Protein AF-A0A8C9H6W7-F1 (afdb_monomer)

Organism: NCBI:txid591936

Mean predicted aligned error: 14.17 Å

Foldseek 3Di:
DVVVVVVVVVVPPPPPPCWDWDDQDQKTKTDNNQLLWIWIAGDDPVCPVVVVVSVVVVVVVPPDDDDQDQPPPRDRDDPDPPPDDPVPPDPDDPQQLCNVVVPPDPLDQQPQEAEAEDPACVPVSQVVQVVSVHGHFDKDWDADPVGDIDIDGPDQQAQGAYEYEFACPPVNVSSLVRLLVVLLVSVVSHHPAYEYEHQHQPLLVLCDDPDPPDDSVLLVSLVSSVVSPHQEYEYENRLDPCSQVSHDPRYGYHYHYCVSVVVSVVVPDPGDPMQMDNSHPSSVVSSVVD

Radius of gyration: 22.29 Å; Cα contacts (8 Å, |Δi|>4): 410; chains: 1; bounding box: 51×35×63 Å

Solvent-accessible surface area (backbone atoms only — not comparable to full-atom values): 17226 Å² total; per-residue (Å²): 114,69,72,75,49,47,76,64,44,78,83,34,83,86,48,105,52,71,53,51,78,47,76,58,87,83,30,44,34,40,35,42,77,80,69,53,30,31,37,44,39,53,87,56,82,85,47,65,83,46,44,71,61,50,51,55,55,54,52,71,74,52,78,80,86,72,84,74,74,56,47,102,82,75,46,71,80,72,88,58,87,87,75,66,82,73,80,84,83,59,99,60,79,84,67,58,88,54,47,78,77,67,52,83,64,81,74,72,75,64,88,56,52,48,38,36,55,44,87,68,48,49,68,61,38,48,54,52,23,56,75,66,77,46,71,69,52,55,63,52,78,48,64,47,99,89,64,50,84,42,75,44,73,73,54,91,46,60,70,21,40,37,34,40,38,41,32,20,46,88,65,40,65,62,34,41,52,48,49,39,50,53,40,33,52,40,49,75,51,44,34,64,39,38,34,42,35,23,62,38,67,49,55,39,88,30,68,56,71,89,57,86,96,57,69,41,48,29,40,53,50,35,48,52,45,49,72,32,54,47,48,29,38,38,34,36,54,58,83,46,81,67,58,52,71,44,38,58,97,78,34,54,57,49,73,40,71,62,57,53,63,49,47,56,57,56,69,75,42,100,65,74,79,70,41,72,36,46,72,42,86,86,25,39,66,50,28,72,71,99

Nearest PDB structures (foldseek):
  1dku-assembly1_A  TM=9.624E-01  e=2.788E-20  Bacillus subtilis
  7yk1-assembly1_D  TM=9.905E-01  e=4.849E-19  Homo sapiens
  8dbe-assembly1_A  TM=9.304E-01  e=2.982E-19  Homo sapiens
  8dbo-assembly1_A  TM=9.304E-01  e=3.578E-19  Homo sapiens
  7pn0-assembly1_A  TM=9.704E-01  e=1.737E-18  Thermus thermophilus

InterPro domains:
  IPR005946 Ribose-phosphate pyrophosphokinase [PTHR10210] (110-290)
  IPR005946 Ribose-phosphate pyrophosphokinase [TIGR01251] (115-290)
  IPR029057 Phosphoribosyltransferase-like [G3DSA:3.40.50.2020] (116-257)
  IPR029057 Phosphoribosyltransferase-like [G3DSA:3.40.50.2020] (258-290)
  IPR029057 Phosphoribosyltransferase-like [SSF53271] (112-261)
  IPR029099 Ribose-phosphate pyrophosphokinase, N-terminal domain [PF13793] (114-229)

Sequence (290 aa):
MSYMLWKKCQSNWLKKTTCFEKRYGKAKLLLLLSTGASICWIRDEDNRKNLRINCSKVKKYINNFLVLFINSNNNVTFYDHNSVYCDDNSKNKFRHPLWRSEEKRPIEKMENAILFSGSSNELLSKNIADHLGTNLGRVNLKRFADGEVSMQFIDSIRGKDVYIIQPTCPPVNENLIELLLMISTCRRSSAKKITAVIPYYGYARQDRKLSSRVPISAADVARMIEAMGVDRVVAIDLHSGQIQGFFGPRVPVDNLEAQLIGLDYFTNKDLYKPVIVSPDAGGVYRARKF

Structure (mmCIF, N/CA/C/O backbone):
data_AF-A0A8C9H6W7-F1
#
_entry.id   AF-A0A8C9H6W7-F1
#
loop_
_atom_site.group_PDB
_atom_site.id
_atom_site.type_symbol
_atom_site.label_atom_id
_atom_site.label_alt_id
_atom_site.label_comp_id
_atom_site.label_asym_id
_atom_site.label_entity_id
_atom_site.label_seq_id
_atom_site.pdbx_PDB_ins_code
_atom_site.Cartn_x
_atom_site.Cartn_y
_atom_site.Cartn_z
_atom_site.occupancy
_atom_site.B_iso_or_equiv
_atom_site.auth_seq_id
_atom_site.auth_comp_id
_atom_site.auth_asym_id
_atom_site.auth_atom_id
_atom_site.pdbx_PDB_model_num
ATOM 1 N N . MET A 1 1 ? 17.950 2.942 -10.880 1.00 27.81 1 MET A N 1
ATOM 2 C CA . MET A 1 1 ? 17.018 3.751 -11.701 1.00 27.81 1 MET A CA 1
ATOM 3 C C . MET A 1 1 ? 15.851 4.349 -10.896 1.00 27.81 1 MET A C 1
ATOM 5 O O . MET A 1 1 ? 15.754 5.565 -10.869 1.00 27.81 1 MET A O 1
ATOM 9 N N . SER A 1 2 ? 15.024 3.583 -10.166 1.00 28.52 2 SER A N 1
ATOM 10 C CA . SER A 1 2 ? 13.822 4.162 -9.505 1.00 28.52 2 SER A CA 1
ATOM 11 C C . SER A 1 2 ? 14.047 5.178 -8.378 1.00 28.52 2 SER A C 1
ATOM 13 O O . SER A 1 2 ? 13.209 6.052 -8.225 1.00 28.52 2 SER A O 1
ATOM 15 N N . TYR A 1 3 ? 15.162 5.149 -7.638 1.00 28.64 3 TYR A N 1
ATOM 16 C CA . TYR A 1 3 ? 15.405 6.130 -6.564 1.00 28.64 3 TYR A CA 1
ATOM 17 C C . TYR A 1 3 ? 15.743 7.541 -7.094 1.00 28.64 3 TYR A C 1
ATOM 19 O O . TYR A 1 3 ? 15.209 8.534 -6.609 1.00 28.64 3 TYR A O 1
ATOM 27 N N . MET A 1 4 ? 16.563 7.642 -8.152 1.00 24.84 4 MET A N 1
ATOM 28 C CA . MET A 1 4 ? 16.873 8.929 -8.808 1.00 24.84 4 MET A CA 1
ATOM 29 C C . MET A 1 4 ? 15.673 9.523 -9.558 1.00 24.84 4 MET A C 1
ATOM 31 O O . MET A 1 4 ? 15.556 10.741 -9.662 1.00 24.84 4 MET A O 1
ATOM 35 N N . LEU A 1 5 ? 14.778 8.679 -10.079 1.00 30.19 5 LEU A N 1
ATOM 36 C CA . LEU A 1 5 ? 13.568 9.118 -10.783 1.00 30.19 5 LEU A CA 1
ATOM 37 C C . LEU A 1 5 ? 12.450 9.530 -9.814 1.00 30.19 5 LEU A C 1
ATOM 39 O O . LEU A 1 5 ? 11.694 10.449 -10.113 1.00 30.19 5 LEU A O 1
ATOM 43 N N . TRP A 1 6 ? 12.407 8.933 -8.621 1.00 30.47 6 TRP A N 1
ATOM 44 C CA . TRP A 1 6 ? 11.435 9.262 -7.581 1.00 30.47 6 TRP A CA 1
ATOM 45 C C . TRP A 1 6 ? 11.578 10.706 -7.056 1.00 30.47 6 TRP A C 1
ATOM 47 O O . TRP A 1 6 ? 10.582 11.428 -7.021 1.00 30.47 6 TRP A O 1
ATOM 57 N N . LYS A 1 7 ? 12.806 11.199 -6.806 1.00 24.70 7 LYS A N 1
ATOM 58 C CA . LYS A 1 7 ? 13.043 12.613 -6.419 1.00 24.70 7 LYS A CA 1
ATOM 59 C C . LYS A 1 7 ? 12.595 13.638 -7.477 1.00 24.70 7 LYS A C 1
ATOM 61 O O . LYS A 1 7 ? 12.318 14.779 -7.131 1.00 24.70 7 LYS A O 1
ATOM 66 N N . LYS A 1 8 ? 12.513 13.255 -8.759 1.00 26.62 8 LYS A N 1
ATOM 67 C CA . LYS A 1 8 ? 12.009 14.118 -9.850 1.00 26.62 8 LYS A CA 1
ATOM 68 C C . LYS A 1 8 ? 10.497 13.991 -10.087 1.00 26.62 8 LYS A C 1
ATOM 70 O O . LYS A 1 8 ? 9.913 14.893 -10.679 1.00 26.62 8 LYS A O 1
ATOM 75 N N . CYS A 1 9 ? 9.870 12.900 -9.643 1.00 30.44 9 CYS A N 1
ATOM 76 C CA . CYS A 1 9 ? 8.430 12.656 -9.792 1.00 30.44 9 CYS A CA 1
ATOM 77 C C . CYS A 1 9 ? 7.576 13.311 -8.697 1.00 30.44 9 CYS A C 1
ATOM 79 O O . CYS A 1 9 ? 6.401 13.571 -8.949 1.00 30.44 9 CYS A O 1
ATOM 81 N N . GLN A 1 10 ? 8.146 13.616 -7.524 1.00 27.77 10 GLN A N 1
ATOM 82 C CA . GLN A 1 10 ? 7.424 14.277 -6.426 1.00 27.77 10 GLN A CA 1
ATOM 83 C C . GLN A 1 10 ? 6.843 15.650 -6.820 1.00 27.77 10 GLN A C 1
ATOM 85 O O . GLN A 1 10 ? 5.809 16.042 -6.296 1.00 27.77 10 GLN A O 1
ATOM 90 N N . SER A 1 11 ? 7.448 16.358 -7.781 1.00 26.34 11 SER A N 1
ATOM 91 C CA . SER A 1 11 ? 7.004 17.695 -8.205 1.00 26.34 11 SER A CA 1
ATOM 92 C C . SER A 1 11 ? 6.019 17.721 -9.382 1.00 26.34 11 SER A C 1
ATOM 94 O O . SER A 1 11 ? 5.523 18.791 -9.720 1.00 26.34 11 SER A O 1
ATOM 96 N N . ASN A 1 12 ? 5.733 16.584 -10.032 1.00 28.00 12 ASN A N 1
ATOM 97 C CA . ASN A 1 12 ? 5.084 16.574 -11.354 1.00 28.00 12 ASN A CA 1
ATOM 98 C C . ASN A 1 12 ? 3.922 15.585 -11.519 1.00 28.00 12 ASN A C 1
ATOM 100 O O . ASN A 1 12 ? 3.440 15.423 -12.637 1.00 28.00 12 ASN A O 1
ATOM 104 N N . TRP A 1 13 ? 3.419 14.971 -10.443 1.00 29.42 13 TRP A N 1
ATOM 105 C CA . TRP A 1 13 ? 2.250 14.074 -10.520 1.00 29.42 13 TRP A CA 1
ATOM 106 C C . TRP A 1 13 ? 1.007 14.735 -11.162 1.00 29.42 13 TRP A C 1
ATOM 108 O O . TRP A 1 13 ? 0.162 14.042 -11.714 1.00 29.42 13 TRP A O 1
ATOM 118 N N . LEU A 1 14 ? 0.928 16.073 -11.140 1.00 30.22 14 LEU A N 1
ATOM 119 C CA . LEU A 1 14 ? -0.191 16.882 -11.645 1.00 30.22 14 LEU A CA 1
ATOM 120 C C . LEU A 1 14 ? 0.017 17.530 -13.024 1.00 30.22 14 LEU A C 1
ATOM 122 O O . LEU A 1 14 ? -0.913 18.137 -13.553 1.00 30.22 14 LEU A O 1
ATOM 126 N N . LYS A 1 15 ? 1.197 17.428 -13.645 1.00 24.92 15 LYS A N 1
ATOM 127 C CA . LYS A 1 15 ? 1.356 17.846 -15.050 1.00 24.92 15 LYS A CA 1
ATOM 128 C C . LYS A 1 15 ? 1.225 16.605 -15.924 1.00 24.92 15 LYS A C 1
ATOM 130 O O . LYS A 1 15 ? 1.704 15.548 -15.540 1.00 24.92 15 LYS A O 1
ATOM 135 N N . LYS A 1 16 ? 0.588 16.738 -17.096 1.00 28.88 16 LYS A N 1
ATOM 136 C CA . LYS A 1 16 ? 0.329 15.729 -18.160 1.00 28.88 16 LYS A CA 1
ATOM 137 C C . LYS A 1 16 ? 1.573 14.967 -18.701 1.00 28.88 16 LYS A C 1
ATOM 139 O O . LYS A 1 16 ? 1.608 14.546 -19.856 1.00 28.88 16 LYS A O 1
ATOM 144 N N . THR A 1 17 ? 2.625 14.807 -17.907 1.00 31.16 17 THR A N 1
ATOM 145 C CA . THR A 1 17 ? 3.957 14.340 -18.275 1.00 31.16 17 THR A CA 1
ATOM 146 C C . THR A 1 17 ? 4.524 13.425 -17.182 1.00 31.16 17 THR A C 1
ATOM 148 O O . THR A 1 17 ? 5.529 13.738 -16.550 1.00 31.16 17 THR A O 1
ATOM 151 N N . THR A 1 18 ? 3.912 12.256 -16.977 1.00 33.25 18 THR A N 1
ATOM 152 C CA . THR A 1 18 ? 4.636 11.063 -16.484 1.00 33.25 18 THR A CA 1
ATOM 153 C C . THR A 1 18 ? 5.452 10.395 -17.599 1.00 33.25 18 THR A C 1
ATOM 155 O O . THR A 1 18 ? 6.162 9.422 -17.355 1.00 33.25 18 THR A O 1
ATOM 158 N N . CYS A 1 19 ? 5.399 10.954 -18.813 1.00 34.62 19 CYS A N 1
ATOM 159 C CA . CYS A 1 19 ? 6.284 10.641 -19.920 1.00 34.62 19 CYS A CA 1
ATOM 160 C C . CYS A 1 19 ? 7.527 11.518 -19.912 1.00 34.62 19 CYS A C 1
ATOM 162 O O . CYS A 1 19 ? 7.450 12.739 -20.060 1.00 34.62 19 CYS A O 1
ATOM 164 N N . PHE A 1 20 ? 8.684 10.873 -19.821 1.00 36.62 20 PHE A N 1
ATOM 165 C CA . PHE A 1 20 ? 9.947 11.526 -20.128 1.00 36.62 20 PHE A CA 1
ATOM 166 C C . PHE A 1 20 ? 10.162 11.458 -21.643 1.00 36.62 20 PHE A C 1
ATOM 168 O O . PHE A 1 20 ? 10.465 10.385 -22.159 1.00 36.62 20 PHE A O 1
ATOM 175 N N . GLU A 1 21 ? 9.974 12.574 -22.353 1.00 38.28 21 GLU A N 1
ATOM 176 C CA . GLU A 1 21 ? 10.352 12.694 -23.766 1.00 38.28 21 GLU A CA 1
ATOM 177 C C . GLU A 1 21 ? 11.834 13.069 -23.841 1.00 38.28 21 GLU A C 1
ATOM 179 O O . GLU A 1 21 ? 12.239 14.150 -23.408 1.00 38.28 21 GLU A O 1
ATOM 184 N N . LYS A 1 22 ? 12.662 12.183 -24.396 1.00 36.03 22 LYS A N 1
ATOM 185 C CA . LYS A 1 22 ? 14.063 12.494 -24.687 1.00 36.03 22 LYS A CA 1
ATOM 186 C C . LYS A 1 22 ? 14.323 12.326 -26.177 1.00 36.03 22 LYS A C 1
ATOM 188 O O . LYS A 1 22 ? 14.083 11.262 -26.748 1.00 36.03 22 LYS A O 1
ATOM 193 N N . ARG A 1 23 ? 14.784 13.406 -26.813 1.00 34.25 23 ARG A N 1
ATOM 194 C CA . ARG A 1 23 ? 15.155 13.419 -28.231 1.00 34.25 23 ARG A CA 1
ATOM 195 C C . ARG A 1 23 ? 16.579 12.906 -28.390 1.00 34.25 23 ARG A C 1
ATOM 197 O O . ARG A 1 23 ? 17.499 13.421 -27.760 1.00 34.25 23 ARG A O 1
ATOM 204 N N . TYR A 1 24 ? 16.748 11.916 -29.253 1.00 39.88 24 TYR A N 1
ATOM 205 C CA . TYR A 1 24 ? 18.041 11.372 -29.649 1.00 39.88 24 TYR A CA 1
ATOM 206 C C . TYR A 1 24 ? 18.153 11.487 -31.171 1.00 39.88 24 TYR A C 1
ATOM 208 O O . TYR A 1 24 ? 17.680 10.628 -31.916 1.00 39.88 24 TYR A O 1
ATOM 216 N N . GLY A 1 25 ? 18.723 12.596 -31.653 1.00 48.72 25 GLY A N 1
ATOM 217 C CA . GLY A 1 25 ? 18.704 12.926 -33.081 1.00 48.72 25 GLY A CA 1
ATOM 218 C C . GLY A 1 25 ? 17.266 13.080 -33.596 1.00 48.72 25 GLY A C 1
ATOM 219 O O . GLY A 1 25 ? 16.513 13.898 -33.074 1.00 48.72 25 GLY A O 1
ATOM 220 N N . LYS A 1 26 ? 16.877 12.272 -34.594 1.00 36.75 26 LYS A N 1
ATOM 221 C CA . LYS A 1 26 ? 15.508 12.226 -35.154 1.00 36.75 26 LYS A CA 1
ATOM 222 C C . LYS A 1 26 ? 14.555 11.263 -34.413 1.00 36.75 26 LYS A C 1
ATOM 224 O O . LYS A 1 26 ? 13.386 11.179 -34.776 1.00 36.75 26 LYS A O 1
ATOM 229 N N . ALA A 1 27 ? 15.029 10.537 -33.395 1.00 33.19 27 ALA A N 1
ATOM 230 C CA . ALA A 1 27 ? 14.223 9.608 -32.599 1.00 33.19 27 ALA A CA 1
ATOM 231 C C . ALA A 1 27 ? 13.692 10.273 -31.320 1.00 33.19 27 ALA A C 1
ATOM 233 O O . ALA A 1 27 ? 14.393 11.071 -30.686 1.00 33.19 27 ALA A O 1
ATOM 234 N N . LYS A 1 28 ? 12.472 9.913 -30.912 1.00 38.66 28 LYS A N 1
ATOM 235 C CA . LYS A 1 28 ? 11.879 10.319 -29.633 1.00 38.66 28 LYS A CA 1
ATOM 236 C C . LYS A 1 28 ? 11.649 9.080 -28.772 1.00 38.66 28 LYS A C 1
ATOM 238 O O . LYS A 1 28 ? 10.980 8.140 -29.190 1.00 38.66 28 LYS A O 1
ATOM 243 N N . LEU A 1 29 ? 12.209 9.088 -27.567 1.00 40.28 29 LEU A N 1
ATOM 244 C CA . LEU A 1 29 ? 11.965 8.068 -26.551 1.00 40.28 29 LEU A CA 1
ATOM 245 C C . LEU A 1 29 ? 10.960 8.627 -25.544 1.00 40.28 29 LEU A C 1
ATOM 247 O O . LEU A 1 29 ? 11.232 9.679 -24.964 1.00 40.28 29 LEU A O 1
ATOM 251 N N . LEU A 1 30 ? 9.836 7.935 -25.342 1.00 40.88 30 LEU A N 1
ATOM 252 C CA . LEU A 1 30 ? 8.886 8.201 -24.264 1.00 40.88 30 LEU A CA 1
ATOM 253 C C . LEU A 1 30 ? 8.982 7.076 -23.225 1.00 40.88 30 LEU A C 1
ATOM 255 O O . LEU A 1 30 ? 8.705 5.913 -23.508 1.00 40.88 30 LEU A O 1
ATOM 259 N N . LEU A 1 31 ? 9.382 7.421 -22.003 1.00 40.78 31 LEU A N 1
ATOM 260 C CA . LEU A 1 31 ? 9.480 6.468 -20.893 1.00 40.78 31 LEU A CA 1
ATOM 261 C C . LEU A 1 31 ? 8.239 6.548 -20.000 1.00 40.78 31 LEU A C 1
ATOM 263 O O . LEU A 1 31 ? 7.947 7.631 -19.491 1.00 40.78 31 LEU A O 1
ATOM 267 N N . LEU A 1 32 ? 7.563 5.414 -19.768 1.00 42.03 32 LEU A N 1
ATOM 268 C CA . LEU A 1 32 ? 6.573 5.251 -18.699 1.00 42.03 32 LEU A CA 1
ATOM 269 C C . LEU A 1 32 ? 7.259 4.650 -17.473 1.00 42.03 32 LEU A C 1
ATOM 271 O O . LEU A 1 32 ? 7.646 3.484 -17.435 1.00 42.03 32 LEU A O 1
ATOM 275 N N . LEU A 1 33 ? 7.443 5.479 -16.452 1.00 39.31 33 LEU A N 1
ATOM 276 C CA . LEU A 1 33 ? 8.295 5.140 -15.314 1.00 39.31 33 LEU A CA 1
ATOM 277 C C . LEU A 1 33 ? 7.644 4.171 -14.312 1.00 39.31 33 LEU A C 1
ATOM 279 O O . LEU A 1 33 ? 8.372 3.528 -13.556 1.00 39.31 33 LEU A O 1
ATOM 283 N N . SER A 1 34 ? 6.311 4.050 -14.301 1.00 37.09 34 SER A N 1
ATOM 284 C CA . SER A 1 34 ? 5.580 3.174 -13.372 1.00 37.09 34 SER A CA 1
ATOM 285 C C . SER A 1 34 ? 5.576 1.706 -13.804 1.00 37.09 34 SER A C 1
ATOM 287 O O . SER A 1 34 ? 5.731 0.825 -12.966 1.00 37.09 34 SER A O 1
ATOM 289 N N . THR A 1 35 ? 5.492 1.427 -15.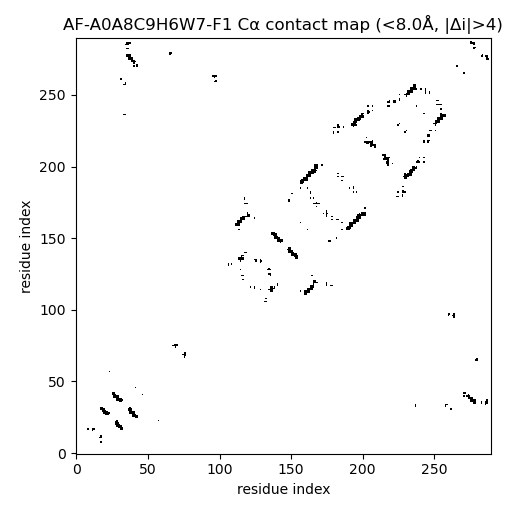105 1.00 35.41 35 THR A N 1
ATOM 290 C CA . THR A 1 35 ? 5.306 0.063 -15.630 1.00 35.41 35 THR A CA 1
ATOM 291 C C . THR A 1 35 ? 6.614 -0.660 -15.941 1.00 35.41 35 THR A C 1
ATOM 293 O O . THR A 1 35 ? 6.601 -1.842 -16.275 1.00 35.41 35 THR A O 1
ATOM 296 N N . GLY A 1 36 ? 7.767 0.016 -15.860 1.00 29.34 36 GLY A N 1
ATOM 297 C CA . GLY A 1 36 ? 9.030 -0.546 -16.350 1.00 29.34 36 GLY A CA 1
ATOM 298 C C . GLY A 1 36 ? 9.023 -0.826 -17.860 1.00 29.34 36 GLY A C 1
ATOM 299 O O . GLY A 1 36 ? 9.880 -1.569 -18.326 1.00 29.34 36 GLY A O 1
ATOM 300 N N . ALA A 1 37 ? 8.081 -0.250 -18.615 1.00 30.83 37 ALA A N 1
ATOM 301 C CA . ALA A 1 37 ? 8.022 -0.311 -20.071 1.00 30.83 37 ALA A CA 1
ATOM 302 C C . ALA A 1 37 ? 8.538 1.008 -20.671 1.00 30.83 37 ALA A C 1
ATOM 304 O O . ALA A 1 37 ? 8.236 2.103 -20.192 1.00 30.83 37 ALA A O 1
ATOM 305 N N . SER A 1 38 ? 9.351 0.908 -21.720 1.00 34.31 38 SER A N 1
ATOM 306 C CA . SER A 1 38 ? 9.886 2.054 -22.460 1.00 34.31 38 SER A CA 1
ATOM 307 C C . SER A 1 38 ? 9.299 2.031 -23.867 1.00 34.31 38 SER A C 1
ATOM 309 O O . SER A 1 38 ? 9.288 0.980 -24.490 1.00 34.31 38 SER A O 1
ATOM 311 N N . ILE A 1 39 ? 8.822 3.148 -24.410 1.00 38.28 39 ILE A N 1
ATOM 312 C CA . ILE A 1 39 ? 8.321 3.196 -25.792 1.00 38.28 39 ILE A CA 1
ATOM 313 C C . ILE A 1 39 ? 9.290 4.044 -26.604 1.00 38.28 39 ILE A C 1
ATOM 315 O O . ILE A 1 39 ? 9.519 5.218 -26.305 1.00 38.28 39 ILE A O 1
ATOM 319 N N . CYS A 1 40 ? 9.905 3.441 -27.620 1.00 38.38 40 CYS A N 1
ATOM 320 C CA . CYS A 1 40 ? 10.825 4.129 -28.518 1.00 38.38 40 CYS A CA 1
ATOM 321 C C . CYS A 1 40 ? 10.175 4.261 -29.889 1.00 38.38 40 CYS A C 1
ATOM 323 O O . CYS A 1 40 ? 9.653 3.284 -30.426 1.00 38.38 40 CYS A O 1
ATOM 325 N N . TRP A 1 41 ? 10.215 5.457 -30.475 1.00 38.88 41 TRP A N 1
ATOM 326 C CA . TRP A 1 41 ? 9.610 5.666 -31.778 1.00 38.88 41 TRP A CA 1
ATOM 327 C C . TRP A 1 41 ? 10.406 6.607 -32.699 1.00 38.88 41 TRP A C 1
ATOM 329 O O . TRP A 1 41 ? 11.074 7.548 -32.256 1.00 38.88 41 TRP A O 1
ATOM 339 N N . ILE A 1 42 ? 10.354 6.320 -34.006 1.00 34.03 42 ILE A N 1
ATOM 340 C CA . ILE A 1 42 ? 11.059 7.026 -35.083 1.00 34.03 42 ILE A CA 1
ATOM 341 C C . ILE A 1 42 ? 10.042 7.407 -36.163 1.00 34.03 42 ILE A C 1
ATOM 343 O O . ILE A 1 42 ? 9.313 6.552 -36.650 1.00 34.03 42 ILE A O 1
ATOM 347 N N . ARG A 1 43 ? 10.029 8.693 -36.536 1.00 32.75 43 ARG A N 1
ATOM 348 C CA . ARG A 1 43 ? 8.985 9.322 -37.362 1.00 32.75 43 ARG A CA 1
ATOM 349 C C . ARG A 1 43 ? 9.056 9.048 -38.870 1.00 32.75 43 ARG A C 1
ATOM 351 O O . ARG A 1 43 ? 8.038 9.212 -39.521 1.00 32.75 43 ARG A O 1
ATOM 358 N N . ASP A 1 44 ? 10.195 8.593 -39.398 1.00 32.56 44 ASP A N 1
ATOM 359 C CA . ASP A 1 44 ? 10.405 8.399 -40.846 1.00 32.56 44 ASP A CA 1
ATOM 360 C C . ASP A 1 44 ? 10.756 6.950 -41.221 1.00 32.56 44 ASP A C 1
ATOM 362 O O . ASP A 1 44 ? 11.668 6.352 -40.634 1.00 32.56 44 ASP A O 1
ATOM 366 N N . GLU A 1 45 ? 10.086 6.427 -42.258 1.00 36.34 45 GLU A N 1
ATOM 367 C CA . GLU A 1 45 ? 10.294 5.090 -42.845 1.00 36.34 45 GLU A CA 1
ATOM 368 C C . GLU A 1 45 ? 11.727 4.856 -43.352 1.00 36.34 45 GLU A C 1
ATOM 370 O O . GLU A 1 45 ? 12.280 3.769 -43.150 1.00 36.34 45 GLU A O 1
ATOM 375 N N . ASP A 1 46 ? 12.381 5.883 -43.901 1.00 34.97 46 ASP A N 1
ATOM 376 C CA . ASP A 1 46 ? 13.713 5.773 -44.518 1.00 34.97 46 ASP A CA 1
ATOM 377 C C . ASP A 1 46 ? 14.849 5.457 -43.529 1.00 34.97 46 ASP A C 1
ATOM 379 O O . ASP A 1 46 ? 15.950 5.061 -43.918 1.00 34.97 46 ASP A O 1
ATOM 383 N N . ASN A 1 47 ? 14.605 5.574 -42.219 1.00 39.53 47 ASN A N 1
ATOM 384 C CA . ASN A 1 47 ? 15.635 5.381 -41.196 1.00 39.53 47 ASN A CA 1
ATOM 385 C C . ASN A 1 47 ? 15.630 4.003 -40.519 1.00 39.53 47 ASN A C 1
ATOM 387 O O . ASN A 1 47 ? 16.496 3.749 -39.674 1.00 39.53 47 ASN A O 1
ATOM 391 N N . ARG A 1 48 ? 14.747 3.072 -40.919 1.00 37.62 48 ARG A N 1
ATOM 392 C CA . ARG A 1 48 ? 14.767 1.679 -40.419 1.00 37.62 48 ARG A CA 1
ATOM 393 C C . ARG A 1 48 ? 16.090 0.961 -40.709 1.00 37.62 48 ARG A C 1
ATOM 395 O O . ARG A 1 48 ? 16.594 0.256 -39.839 1.00 37.62 48 ARG A O 1
ATOM 402 N N . LYS A 1 49 ? 16.715 1.197 -41.869 1.00 38.75 49 LYS A N 1
ATOM 403 C CA . LYS A 1 49 ? 18.035 0.617 -42.207 1.00 38.75 49 LYS A CA 1
ATOM 404 C C . LYS A 1 49 ? 19.177 1.187 -41.343 1.00 38.75 49 LYS A C 1
ATOM 406 O O . LYS A 1 49 ? 20.141 0.483 -41.057 1.00 38.75 49 LYS A O 1
ATOM 411 N N . ASN A 1 50 ? 19.025 2.413 -40.834 1.00 36.78 50 ASN A N 1
ATOM 412 C CA . ASN A 1 50 ? 20.005 3.100 -39.983 1.00 36.78 50 ASN A CA 1
ATOM 413 C C . ASN A 1 50 ? 19.802 2.879 -38.472 1.00 36.78 50 ASN A C 1
ATOM 415 O O . ASN A 1 50 ? 20.614 3.357 -37.675 1.00 36.78 50 ASN A O 1
ATOM 419 N N . LEU A 1 51 ? 18.772 2.138 -38.040 1.00 39.38 51 LEU A N 1
ATOM 420 C CA . LEU A 1 51 ? 18.538 1.835 -36.618 1.00 39.38 51 LEU A CA 1
ATOM 421 C C . LEU A 1 51 ? 19.726 1.102 -35.976 1.00 39.38 51 LEU A C 1
ATOM 423 O O . LEU A 1 51 ? 20.074 1.414 -34.843 1.00 39.38 51 LEU A O 1
ATOM 427 N N . ARG A 1 52 ? 20.425 0.220 -36.711 1.00 38.91 52 ARG A N 1
ATOM 428 C CA . ARG A 1 52 ? 21.676 -0.421 -36.244 1.00 38.91 52 ARG A CA 1
ATOM 429 C C . ARG A 1 52 ? 22.768 0.605 -35.895 1.00 38.91 52 ARG A C 1
ATOM 431 O O . ARG A 1 52 ? 23.452 0.453 -34.885 1.00 38.91 52 ARG A O 1
ATOM 438 N N . ILE A 1 53 ? 22.898 1.665 -36.697 1.00 37.16 53 ILE A N 1
ATOM 439 C CA . ILE A 1 53 ? 23.914 2.726 -36.554 1.00 37.16 53 ILE A CA 1
ATOM 440 C C . ILE A 1 53 ? 23.499 3.760 -35.492 1.00 37.16 53 ILE A C 1
ATOM 442 O O . ILE A 1 53 ? 24.335 4.309 -34.777 1.00 37.16 53 ILE A O 1
ATOM 446 N N . ASN A 1 54 ? 22.200 4.018 -35.328 1.00 35.91 54 ASN A N 1
ATOM 447 C CA . ASN A 1 54 ? 21.709 4.900 -34.268 1.00 35.91 54 ASN A CA 1
ATOM 448 C C . ASN A 1 54 ? 21.672 4.203 -32.901 1.00 35.91 54 ASN A C 1
ATOM 450 O O . ASN A 1 54 ? 22.006 4.837 -31.903 1.00 35.91 54 ASN A O 1
ATOM 454 N N . CYS A 1 55 ? 21.389 2.898 -32.838 1.00 37.50 55 CYS A N 1
ATOM 455 C CA . CYS A 1 55 ? 21.542 2.105 -31.618 1.00 37.50 55 CYS A CA 1
ATOM 456 C C . CYS A 1 55 ? 22.989 2.119 -31.111 1.00 37.50 55 CYS A C 1
ATOM 458 O O . CYS A 1 55 ? 23.183 2.245 -29.907 1.00 37.50 55 CYS A O 1
ATOM 460 N N . SER A 1 56 ? 24.005 2.069 -31.986 1.00 36.03 56 SER A N 1
ATOM 461 C CA . SER A 1 56 ? 25.417 2.172 -31.573 1.00 36.03 56 SER A CA 1
ATOM 462 C C . SER A 1 56 ? 25.815 3.580 -31.106 1.00 36.03 56 SER A C 1
ATOM 464 O O . SER A 1 56 ? 26.628 3.710 -30.192 1.00 36.03 56 SER A O 1
ATOM 466 N N . LYS A 1 57 ? 25.195 4.642 -31.639 1.00 35.22 57 LYS A N 1
ATOM 467 C CA . LYS A 1 57 ? 25.341 6.006 -31.098 1.00 35.22 57 LYS A CA 1
ATOM 468 C C . LYS A 1 57 ? 24.661 6.160 -29.736 1.00 35.22 57 LYS A C 1
ATOM 470 O O . LYS A 1 57 ? 25.273 6.712 -28.829 1.00 35.22 57 LYS A O 1
ATOM 475 N N . VAL A 1 58 ? 23.457 5.612 -29.546 1.00 35.47 58 VAL A N 1
ATOM 476 C CA . VAL A 1 58 ? 22.764 5.566 -28.240 1.00 35.47 58 VAL A CA 1
ATOM 477 C C . VAL A 1 58 ? 23.567 4.741 -27.216 1.00 35.47 58 VAL A C 1
ATOM 479 O O . VAL A 1 58 ? 23.686 5.153 -26.064 1.00 35.47 58 VAL A O 1
ATOM 482 N N . LYS A 1 59 ? 24.229 3.659 -27.658 1.00 33.03 59 LYS A N 1
ATOM 483 C CA . LYS A 1 59 ? 25.160 2.815 -26.879 1.00 33.03 59 LYS A CA 1
ATOM 484 C C . LYS A 1 59 ? 26.338 3.595 -26.279 1.00 33.03 59 LYS A C 1
ATOM 486 O O . LYS A 1 59 ? 26.815 3.232 -25.215 1.00 33.03 59 LYS A O 1
ATOM 491 N N . LYS A 1 60 ? 26.791 4.675 -26.932 1.00 33.59 60 LYS A N 1
ATOM 492 C CA . LYS A 1 60 ? 27.933 5.500 -26.488 1.00 33.59 60 LYS A CA 1
ATOM 493 C C . LYS A 1 60 ? 27.575 6.489 -25.365 1.00 33.59 60 LYS A C 1
ATOM 495 O O . LYS A 1 60 ? 28.463 6.954 -24.663 1.00 33.59 60 LYS A O 1
ATOM 500 N N . TYR A 1 61 ? 26.286 6.805 -25.193 1.00 33.91 61 TYR A N 1
ATOM 501 C CA . TYR A 1 61 ? 25.787 7.752 -24.179 1.00 33.91 61 TYR A CA 1
ATOM 502 C C . TYR A 1 61 ? 25.111 7.075 -22.981 1.00 33.91 61 TYR A C 1
ATOM 504 O O . TYR A 1 61 ? 24.839 7.732 -21.977 1.00 33.91 61 TYR A O 1
ATOM 512 N N . ILE A 1 62 ? 24.846 5.771 -23.074 1.00 34.03 62 ILE A N 1
ATOM 513 C CA . ILE A 1 62 ? 24.387 4.924 -21.970 1.00 34.03 62 ILE A CA 1
ATOM 514 C C . ILE A 1 62 ? 25.597 4.100 -21.526 1.00 34.03 62 ILE A C 1
ATOM 516 O O . ILE A 1 62 ? 25.678 2.895 -21.754 1.00 34.03 62 ILE A O 1
ATOM 520 N N . ASN A 1 63 ? 26.599 4.778 -20.961 1.00 28.67 63 ASN A N 1
ATOM 521 C CA . ASN A 1 63 ? 27.690 4.072 -20.305 1.00 28.67 63 ASN A CA 1
ATOM 522 C C . ASN A 1 63 ? 27.130 3.380 -19.059 1.00 28.67 63 ASN A C 1
ATOM 524 O O . ASN A 1 63 ? 26.632 4.032 -18.142 1.00 28.67 63 ASN A O 1
ATOM 528 N N . ASN A 1 64 ? 27.271 2.056 -19.078 1.00 29.05 64 ASN A N 1
ATOM 529 C CA . ASN A 1 64 ? 26.910 1.066 -18.071 1.00 29.05 64 ASN A CA 1
ATOM 530 C C . ASN A 1 64 ? 25.406 0.741 -17.971 1.00 29.05 64 ASN A C 1
ATOM 532 O O . ASN A 1 64 ? 24.612 1.501 -17.430 1.00 29.05 64 ASN A O 1
ATOM 536 N N . PHE A 1 65 ? 25.082 -0.484 -18.411 1.00 29.33 65 PHE A N 1
ATOM 537 C CA . PHE A 1 65 ? 23.815 -1.216 -18.270 1.00 29.33 65 PHE A CA 1
ATOM 538 C C . PHE A 1 65 ? 22.675 -0.809 -19.223 1.00 29.33 65 PHE A C 1
ATOM 540 O O . PHE A 1 65 ? 21.812 -0.019 -18.863 1.00 29.33 65 PHE A O 1
ATOM 547 N N . LEU A 1 66 ? 22.597 -1.432 -20.411 1.00 25.34 66 LEU A N 1
ATOM 548 C CA . LEU A 1 66 ? 21.792 -2.653 -20.576 1.00 25.34 66 LEU A CA 1
ATOM 549 C C . LEU A 1 66 ? 21.961 -3.324 -21.952 1.00 25.34 66 LEU A C 1
ATOM 551 O O . LEU A 1 66 ? 22.129 -2.672 -22.981 1.00 25.34 66 LEU A O 1
ATOM 555 N N . VAL A 1 67 ? 21.952 -4.657 -21.930 1.00 27.78 67 VAL A N 1
ATOM 556 C CA . VAL A 1 67 ? 22.171 -5.566 -23.059 1.00 27.78 67 VAL A CA 1
ATOM 557 C C . VAL A 1 67 ? 20.912 -5.639 -23.931 1.00 27.78 67 VAL A C 1
ATOM 559 O O . VAL A 1 67 ? 19.869 -6.118 -23.497 1.00 27.78 67 VAL A O 1
ATOM 562 N N . LEU A 1 68 ? 21.041 -5.169 -25.175 1.00 27.84 68 LEU A N 1
ATOM 563 C CA . LEU A 1 68 ? 20.200 -5.558 -26.311 1.00 27.84 68 LEU A CA 1
ATOM 564 C C . LEU A 1 68 ? 20.297 -7.079 -26.484 1.00 27.84 68 LEU A C 1
ATOM 566 O O . LEU A 1 68 ? 21.410 -7.602 -26.466 1.00 27.84 68 LEU A O 1
ATOM 570 N N . PHE A 1 69 ? 19.180 -7.785 -26.679 1.00 27.78 69 PHE A N 1
ATOM 571 C CA . PHE A 1 69 ? 19.231 -9.199 -27.053 1.00 27.78 69 PHE A CA 1
ATOM 572 C C . PHE A 1 69 ? 20.028 -9.354 -28.356 1.00 27.78 69 PHE A C 1
ATOM 574 O O . PHE A 1 69 ? 19.621 -8.902 -29.427 1.00 27.78 69 PHE A O 1
ATOM 581 N N . ILE A 1 70 ? 21.195 -9.970 -28.210 1.00 26.45 70 ILE A N 1
ATOM 582 C CA . ILE A 1 70 ? 22.110 -10.405 -29.251 1.00 26.45 70 ILE A CA 1
ATOM 583 C C . ILE A 1 70 ? 22.088 -11.932 -29.129 1.00 26.45 70 ILE A C 1
ATOM 585 O O . ILE A 1 70 ? 22.535 -12.470 -28.118 1.00 26.45 70 ILE A O 1
ATOM 589 N N . ASN A 1 71 ? 21.497 -12.628 -30.103 1.00 28.30 71 ASN A N 1
ATOM 590 C CA . ASN A 1 71 ? 21.564 -14.095 -30.166 1.00 28.30 71 ASN A CA 1
ATOM 591 C C . ASN A 1 71 ? 23.038 -14.543 -30.332 1.00 28.30 71 ASN A C 1
ATOM 593 O O . ASN A 1 71 ? 23.868 -13.725 -30.729 1.00 28.30 71 ASN A O 1
ATOM 597 N N . SER A 1 72 ? 23.375 -15.818 -30.104 1.00 29.75 72 SER A N 1
ATOM 598 C CA . SER A 1 72 ? 24.747 -16.373 -30.182 1.00 29.75 72 SER A CA 1
ATOM 599 C C . SER A 1 72 ? 25.500 -16.081 -31.497 1.00 29.75 72 SER A C 1
ATOM 601 O O . SER A 1 72 ? 26.722 -16.178 -31.532 1.00 29.75 72 SER A O 1
ATOM 603 N N . ASN A 1 73 ? 24.789 -15.632 -32.540 1.00 29.88 73 ASN A N 1
ATOM 604 C CA . ASN A 1 73 ? 25.311 -15.205 -33.844 1.00 29.88 73 ASN A CA 1
ATOM 605 C C . ASN A 1 73 ? 25.365 -13.673 -34.057 1.00 29.88 73 ASN A C 1
ATOM 607 O O . ASN A 1 73 ? 25.390 -13.203 -35.191 1.00 29.88 73 ASN A O 1
ATOM 611 N N . ASN A 1 74 ? 25.338 -12.861 -33.000 1.00 28.02 74 ASN A N 1
ATOM 612 C CA . ASN A 1 74 ? 25.413 -11.396 -33.066 1.00 28.02 74 ASN A CA 1
ATOM 613 C C . ASN A 1 74 ? 24.246 -10.646 -33.764 1.00 28.02 74 ASN A C 1
ATOM 615 O O . ASN A 1 74 ? 24.369 -9.464 -34.097 1.00 28.02 74 ASN A O 1
ATOM 619 N N . ASN A 1 75 ? 23.083 -11.282 -33.944 1.00 24.03 75 ASN A N 1
ATOM 620 C CA . ASN A 1 75 ? 21.912 -10.667 -34.582 1.00 24.03 75 ASN A CA 1
ATOM 621 C C . ASN A 1 75 ? 20.888 -10.125 -33.568 1.00 24.03 75 ASN A C 1
ATOM 623 O O . ASN A 1 75 ? 20.508 -10.817 -32.624 1.00 24.03 75 ASN A O 1
ATOM 627 N N . VAL A 1 76 ? 20.415 -8.895 -33.815 1.00 33.59 76 VAL A N 1
ATOM 628 C CA . VAL A 1 76 ? 19.235 -8.285 -33.174 1.00 33.59 76 VAL A CA 1
ATOM 629 C C . VAL A 1 76 ? 17.989 -8.872 -33.833 1.00 33.59 76 VAL A C 1
ATOM 631 O O . VAL A 1 76 ? 17.754 -8.628 -35.017 1.00 33.59 76 VAL A O 1
ATOM 634 N N . THR A 1 77 ? 17.203 -9.648 -33.093 1.00 24.78 77 THR A N 1
ATOM 635 C CA . THR A 1 77 ? 15.911 -10.163 -33.561 1.00 24.78 77 THR A CA 1
ATOM 636 C C . THR A 1 77 ? 14.837 -9.098 -33.388 1.00 24.78 77 THR A C 1
ATOM 638 O O . THR A 1 77 ? 14.443 -8.770 -32.269 1.00 24.78 77 THR A O 1
ATOM 641 N N . PHE A 1 78 ? 14.366 -8.561 -34.508 1.00 30.47 78 PHE A N 1
ATOM 642 C CA . PHE A 1 78 ? 13.076 -7.888 -34.575 1.00 30.47 78 PHE A CA 1
ATOM 643 C C . PHE A 1 78 ? 12.004 -8.979 -34.633 1.00 30.47 78 PHE A C 1
ATOM 645 O O . PHE A 1 78 ? 12.138 -9.911 -35.424 1.00 30.47 78 PHE A O 1
ATOM 652 N N . TYR A 1 79 ? 10.976 -8.895 -33.786 1.00 26.36 79 TYR A N 1
ATOM 653 C CA . TYR A 1 79 ? 9.786 -9.722 -33.973 1.00 26.36 79 TYR A CA 1
ATOM 654 C C . TYR A 1 79 ? 9.123 -9.256 -35.269 1.00 26.36 79 TYR A C 1
ATOM 656 O O . TYR A 1 79 ? 8.664 -8.118 -35.361 1.00 26.36 79 TYR A O 1
ATOM 664 N N . ASP A 1 80 ? 9.198 -10.103 -36.291 1.00 22.36 80 ASP A N 1
ATOM 665 C CA . ASP A 1 80 ? 8.622 -9.836 -37.601 1.00 22.36 80 ASP A CA 1
ATOM 666 C C . ASP A 1 80 ? 7.090 -9.925 -37.532 1.00 22.36 80 ASP A C 1
ATOM 668 O O . ASP A 1 80 ? 6.533 -10.609 -36.663 1.00 22.36 80 ASP A O 1
ATOM 672 N N . HIS A 1 81 ? 6.427 -9.233 -38.458 1.00 28.97 81 HIS A N 1
ATOM 673 C CA . HIS A 1 81 ? 4.983 -8.955 -38.522 1.00 28.97 81 HIS A CA 1
ATOM 674 C C . HIS A 1 81 ? 4.042 -10.175 -38.390 1.00 28.97 81 HIS A C 1
ATOM 676 O O . HIS A 1 81 ? 2.841 -9.992 -38.226 1.00 28.97 81 HIS A O 1
ATOM 682 N N . ASN A 1 82 ? 4.557 -11.406 -38.404 1.00 24.52 82 ASN A N 1
ATOM 683 C CA . ASN A 1 82 ? 3.772 -12.644 -38.410 1.00 24.52 82 ASN A CA 1
ATOM 684 C C . ASN A 1 82 ? 3.535 -13.279 -37.028 1.00 24.52 82 ASN A C 1
ATOM 686 O O . ASN A 1 82 ? 2.987 -14.375 -36.955 1.00 24.52 82 ASN A O 1
ATOM 690 N N . SER A 1 83 ? 3.960 -12.645 -35.930 1.00 25.12 83 SER A N 1
ATOM 691 C CA . SER A 1 83 ? 3.830 -13.228 -34.576 1.00 25.12 83 SER A CA 1
ATOM 692 C C . SER A 1 83 ? 2.996 -12.408 -33.585 1.00 25.12 83 SER A C 1
ATOM 694 O O . SER A 1 83 ? 2.825 -12.821 -32.438 1.00 25.12 83 SER A O 1
ATOM 696 N N . VAL A 1 84 ? 2.405 -11.299 -34.036 1.00 26.33 84 VAL A N 1
ATOM 697 C CA . VAL A 1 84 ? 1.356 -10.580 -33.303 1.00 26.33 84 VAL A CA 1
ATOM 698 C C . VAL A 1 84 ? 0.071 -10.720 -34.109 1.00 26.33 84 VAL A C 1
ATOM 700 O O . VAL A 1 84 ? -0.193 -9.936 -35.014 1.00 26.33 84 VAL A O 1
ATOM 703 N N . TYR A 1 85 ? -0.708 -11.759 -33.808 1.00 23.36 85 TYR A N 1
ATOM 704 C CA . TYR A 1 85 ? -2.108 -11.798 -34.217 1.00 23.36 85 TYR A CA 1
ATOM 705 C C . TYR A 1 85 ? -2.832 -10.683 -33.453 1.00 23.36 85 TYR A C 1
ATOM 707 O O . TYR A 1 85 ? -3.117 -10.827 -32.264 1.00 23.36 85 TYR A O 1
ATOM 715 N N . CYS A 1 86 ? -3.106 -9.563 -34.121 1.00 26.34 86 CYS A N 1
ATOM 716 C CA . CYS A 1 86 ? -4.307 -8.805 -33.805 1.00 26.34 86 CYS A CA 1
ATOM 717 C C . CYS A 1 86 ? -5.463 -9.650 -34.338 1.00 26.34 86 CYS A C 1
ATOM 719 O O . CYS A 1 86 ? -5.500 -9.978 -35.523 1.00 26.34 86 CYS A O 1
ATOM 721 N N . ASP A 1 87 ? -6.332 -10.106 -33.445 1.00 25.28 87 ASP A N 1
ATOM 722 C CA . ASP A 1 87 ? -7.509 -10.892 -33.795 1.00 25.28 87 ASP A CA 1
ATOM 723 C C . ASP A 1 87 ? -8.507 -9.993 -34.551 1.00 25.28 87 ASP A C 1
ATOM 725 O O . ASP A 1 87 ? -9.420 -9.413 -33.967 1.00 25.28 87 ASP A O 1
ATOM 729 N N . ASP A 1 88 ? -8.292 -9.820 -35.858 1.00 30.05 88 ASP A N 1
ATOM 730 C CA . ASP A 1 88 ? -9.103 -8.964 -36.739 1.00 30.05 88 ASP A CA 1
ATOM 731 C C . ASP A 1 88 ? -10.461 -9.596 -37.113 1.00 30.05 88 ASP A C 1
ATOM 733 O O . ASP A 1 88 ? -11.207 -9.046 -37.922 1.00 30.05 88 ASP A O 1
ATOM 737 N N . ASN A 1 89 ? -10.835 -10.734 -36.514 1.00 29.36 89 ASN A N 1
ATOM 738 C CA . ASN A 1 89 ? -12.019 -11.501 -36.914 1.00 29.36 89 ASN A CA 1
ATOM 739 C C . ASN A 1 89 ? -13.192 -11.495 -35.930 1.00 29.36 89 ASN A C 1
ATOM 741 O O . ASN A 1 89 ? -14.107 -12.312 -36.056 1.00 29.36 89 ASN A O 1
ATOM 745 N N . SER A 1 90 ? -13.268 -10.533 -35.010 1.00 32.94 90 SER A N 1
ATOM 746 C CA . SER A 1 90 ? -14.501 -10.328 -34.248 1.00 32.94 90 SER A CA 1
ATOM 747 C C . SER A 1 90 ? -15.155 -8.994 -34.592 1.00 32.94 90 SER A C 1
ATOM 749 O O . SER A 1 90 ? -14.585 -7.924 -34.419 1.00 32.94 90 SER A O 1
ATOM 751 N N . LYS A 1 91 ? -16.427 -9.053 -35.009 1.00 30.78 91 LYS A N 1
ATOM 752 C CA . LYS A 1 91 ? -17.387 -7.932 -35.045 1.00 30.78 91 LYS A CA 1
ATOM 753 C C . LYS A 1 91 ? -17.667 -7.357 -33.639 1.00 30.78 91 LYS A C 1
ATOM 755 O O . LYS A 1 91 ? -18.770 -6.893 -33.355 1.00 30.78 91 LYS A O 1
ATOM 760 N N . ASN A 1 92 ? -16.699 -7.414 -32.731 1.00 35.59 92 ASN A N 1
ATOM 761 C CA . ASN A 1 92 ? -16.772 -6.814 -31.419 1.00 35.59 92 ASN A CA 1
ATOM 762 C C . ASN A 1 92 ? -16.305 -5.373 -31.559 1.00 35.59 92 ASN A C 1
ATOM 764 O O . ASN A 1 92 ? -15.145 -5.112 -31.859 1.00 35.59 92 ASN A O 1
ATOM 768 N N . LYS A 1 93 ? -17.220 -4.423 -31.340 1.00 35.72 93 LYS A N 1
ATOM 769 C CA . LYS A 1 93 ? -16.871 -3.015 -31.121 1.00 35.72 93 LYS A CA 1
ATOM 770 C C . LYS A 1 93 ? -15.687 -2.967 -30.153 1.00 35.72 93 LYS A C 1
ATOM 772 O O . LYS A 1 93 ? -15.853 -3.365 -28.999 1.00 35.72 93 LYS A O 1
ATOM 777 N N . PHE A 1 94 ? -14.525 -2.516 -30.625 1.00 42.38 94 PHE A N 1
ATOM 778 C CA . PHE A 1 94 ? -13.345 -2.327 -29.789 1.00 42.38 94 PHE A CA 1
ATOM 779 C C . PHE A 1 94 ? -13.733 -1.315 -28.707 1.00 42.38 94 PHE A C 1
ATOM 781 O O . PHE A 1 94 ? -13.921 -0.130 -28.984 1.00 42.38 94 PHE A O 1
ATOM 788 N N . ARG A 1 95 ? -14.006 -1.798 -27.492 1.00 49.06 95 ARG A N 1
ATOM 789 C CA . ARG A 1 95 ? -14.321 -0.922 -26.364 1.00 49.06 95 ARG A CA 1
ATOM 790 C C . ARG A 1 95 ? -13.020 -0.269 -25.929 1.00 49.06 95 ARG A C 1
ATOM 792 O O . ARG A 1 95 ? -11.985 -0.933 -25.906 1.00 49.06 95 ARG A O 1
ATOM 799 N N . HIS A 1 96 ? -13.082 1.013 -25.583 1.00 55.81 96 HIS A N 1
ATOM 800 C CA . HIS A 1 96 ? -11.941 1.722 -25.022 1.00 55.81 96 HIS A CA 1
ATOM 801 C C . HIS A 1 96 ? -11.324 0.895 -23.868 1.00 55.81 96 HIS A C 1
ATOM 803 O O . HIS A 1 96 ? -12.086 0.328 -23.078 1.00 55.81 96 HIS A O 1
ATOM 809 N N . PRO A 1 97 ? -9.988 0.774 -23.734 1.00 58.72 97 PRO A N 1
ATOM 810 C CA . PRO A 1 97 ? -9.372 -0.062 -22.694 1.00 58.72 97 PRO A CA 1
ATOM 811 C C . PRO A 1 97 ? -9.815 0.300 -21.269 1.00 58.72 97 PRO A C 1
ATOM 813 O O . PRO A 1 97 ? -9.823 -0.554 -20.383 1.00 58.72 97 PRO A O 1
ATOM 816 N N . LEU A 1 98 ? -10.240 1.551 -21.062 1.00 62.72 98 LEU A N 1
ATOM 817 C CA . 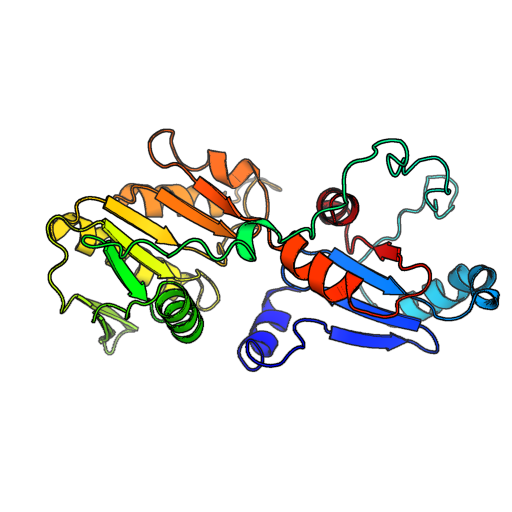LEU A 1 98 ? -10.780 2.070 -19.806 1.00 62.72 98 LEU A CA 1
ATOM 818 C C . LEU A 1 98 ? -12.316 2.169 -19.793 1.00 62.72 98 LEU A C 1
ATOM 820 O O . LEU A 1 98 ? -12.866 2.873 -18.952 1.00 62.72 98 LEU A O 1
ATOM 824 N N . TRP A 1 99 ? -13.038 1.453 -20.662 1.00 61.03 99 TRP A N 1
ATOM 825 C CA . TRP A 1 99 ? -14.506 1.542 -20.756 1.00 61.03 99 TRP A CA 1
ATOM 826 C C . TRP A 1 99 ? -15.218 1.330 -19.409 1.00 61.03 99 TRP A C 1
ATOM 828 O O . TRP A 1 99 ? -16.258 1.926 -19.154 1.00 61.03 99 TRP A O 1
ATOM 838 N N . ARG A 1 100 ? -14.648 0.509 -18.514 1.00 56.66 100 ARG A N 1
ATOM 839 C CA . ARG A 1 100 ? -15.185 0.270 -17.164 1.00 56.66 100 ARG A CA 1
ATOM 840 C C . ARG A 1 100 ? -14.987 1.460 -16.216 1.00 56.66 100 ARG A C 1
ATOM 842 O O . ARG A 1 100 ? -15.772 1.625 -15.293 1.00 56.66 100 ARG 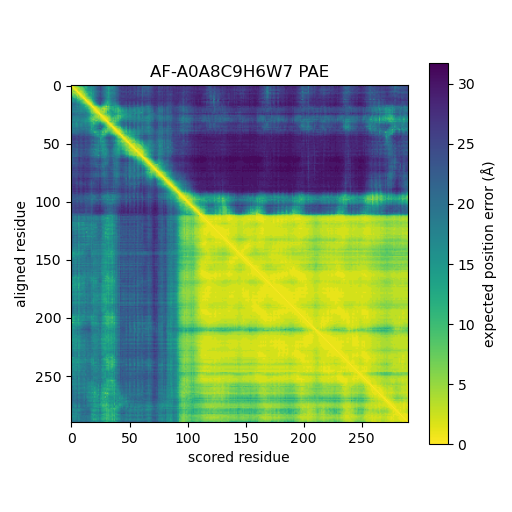A O 1
ATOM 849 N N . SER A 1 101 ? -13.952 2.268 -16.432 1.00 59.78 101 SER A N 1
ATOM 850 C CA . SER A 1 101 ? -13.728 3.536 -15.724 1.00 59.78 101 SER A CA 1
ATOM 851 C C . SER A 1 101 ? -14.565 4.677 -16.311 1.00 59.78 101 SER A C 1
ATOM 853 O O . SER A 1 101 ? -14.850 5.644 -15.614 1.00 59.78 101 SER A O 1
ATOM 855 N N . GLU A 1 102 ? -14.971 4.564 -17.579 1.00 58.41 102 GLU A N 1
ATOM 856 C CA . GLU A 1 102 ? -15.868 5.508 -18.263 1.00 58.41 102 GLU A CA 1
ATOM 857 C C . GLU A 1 102 ? -17.352 5.244 -17.999 1.00 58.41 102 GLU A C 1
ATOM 859 O O . GLU A 1 102 ? -18.183 6.139 -18.182 1.00 58.41 102 GLU A O 1
ATOM 864 N N . GLU A 1 103 ? -17.707 4.036 -17.552 1.00 56.75 103 GLU A N 1
ATOM 865 C CA . GLU A 1 103 ? -19.031 3.766 -17.008 1.00 56.75 103 GLU A CA 1
ATOM 866 C C . GLU A 1 103 ? -19.253 4.669 -15.788 1.00 56.75 103 GLU A C 1
ATOM 868 O O . GLU A 1 103 ? -18.807 4.373 -14.679 1.00 56.75 103 GLU A O 1
ATOM 873 N N . LYS A 1 104 ? -19.991 5.768 -15.992 1.00 49.94 104 LYS A N 1
ATOM 874 C CA . LYS A 1 104 ? -20.562 6.616 -14.939 1.00 49.94 104 LYS A CA 1
ATOM 875 C C . LYS A 1 104 ? -21.624 5.836 -14.164 1.00 49.94 104 LYS A C 1
ATOM 877 O O . LYS A 1 104 ? -22.808 6.163 -14.202 1.00 49.94 104 LYS A O 1
ATOM 882 N N . ARG A 1 105 ? -21.226 4.765 -13.484 1.00 56.00 105 ARG A N 1
ATOM 883 C CA . ARG A 1 105 ? -22.064 4.192 -12.440 1.00 56.00 105 ARG A CA 1
ATOM 884 C C . ARG A 1 105 ? -22.121 5.237 -11.329 1.00 56.00 105 ARG A C 1
ATOM 886 O O . ARG A 1 105 ? -21.066 5.773 -10.980 1.00 56.00 105 ARG A O 1
ATOM 893 N N . PRO A 1 106 ? -23.306 5.570 -10.796 1.00 54.25 106 PRO A N 1
ATOM 894 C CA . PRO A 1 106 ? -23.356 6.353 -9.576 1.00 54.25 106 PRO A CA 1
ATOM 895 C C . PRO A 1 106 ? -22.518 5.604 -8.539 1.00 54.25 106 PRO A C 1
ATOM 897 O O . PRO A 1 106 ? -22.752 4.422 -8.286 1.00 54.25 106 PRO A O 1
ATOM 900 N N . ILE A 1 107 ? -21.479 6.258 -8.021 1.00 60.31 107 ILE A N 1
ATOM 901 C CA . ILE A 1 107 ? -20.710 5.717 -6.908 1.00 60.31 107 ILE A CA 1
ATOM 902 C C . ILE A 1 107 ? -21.690 5.721 -5.743 1.00 60.31 107 ILE A C 1
ATOM 904 O O . ILE A 1 107 ? -22.017 6.782 -5.210 1.00 60.31 107 ILE A O 1
ATOM 908 N N . GLU A 1 108 ? -22.242 4.551 -5.422 1.00 59.94 108 GLU A N 1
ATOM 909 C CA . GLU A 1 108 ? -23.063 4.402 -4.230 1.00 59.94 108 GLU A CA 1
ATOM 910 C C . GLU A 1 108 ? -22.234 4.885 -3.047 1.00 59.94 108 GLU A C 1
ATOM 912 O O . GLU A 1 108 ? -21.086 4.472 -2.848 1.00 59.94 108 GLU A O 1
ATOM 917 N N . LYS A 1 109 ? -22.799 5.835 -2.305 1.00 59.38 109 LYS A N 1
ATOM 918 C CA . LYS A 1 109 ? -22.125 6.452 -1.174 1.00 59.38 109 LYS A CA 1
ATOM 919 C C . LYS A 1 109 ? -21.747 5.332 -0.209 1.00 59.38 109 LYS A C 1
ATOM 921 O O . LYS A 1 109 ? -22.616 4.609 0.269 1.00 59.38 109 LYS A O 1
ATOM 926 N N . MET A 1 110 ? -20.454 5.162 0.058 1.00 67.50 110 MET A N 1
ATOM 927 C CA . MET A 1 110 ? -19.991 4.140 0.994 1.00 67.50 110 MET A CA 1
ATOM 928 C C . MET A 1 110 ? -20.341 4.581 2.421 1.00 67.50 110 MET A C 1
ATOM 930 O O . MET A 1 110 ? -19.510 5.161 3.114 1.00 67.50 110 MET A O 1
ATOM 934 N N . GLU A 1 111 ? -21.579 4.343 2.861 1.00 70.56 111 GLU A N 1
ATOM 935 C CA . GLU A 1 111 ? -22.110 4.892 4.120 1.00 70.56 111 GLU A CA 1
ATOM 936 C C . GLU A 1 111 ? -21.281 4.516 5.357 1.00 70.56 111 GLU A C 1
ATOM 938 O O . GLU A 1 111 ? -21.243 5.273 6.326 1.00 70.56 111 GLU A O 1
ATOM 943 N N . ASN A 1 112 ? -20.570 3.385 5.318 1.00 87.44 112 ASN A N 1
ATOM 944 C CA . ASN A 1 112 ? -19.787 2.882 6.447 1.00 87.44 112 ASN A CA 1
ATOM 945 C C . ASN A 1 112 ? -18.273 2.779 6.178 1.00 87.44 112 ASN A C 1
ATOM 947 O O . ASN A 1 112 ? -17.568 2.069 6.900 1.00 87.44 112 ASN A O 1
ATOM 951 N N . ALA A 1 113 ? -17.763 3.461 5.148 1.00 92.81 113 ALA A N 1
ATOM 952 C CA . ALA A 1 113 ? -16.333 3.485 4.852 1.00 92.81 113 ALA A CA 1
ATOM 953 C C . ALA A 1 113 ? -15.686 4.823 5.198 1.00 92.81 113 ALA A C 1
ATOM 955 O O . ALA A 1 113 ? -16.300 5.883 5.102 1.00 92.81 113 ALA A O 1
ATOM 956 N N . ILE A 1 114 ? -14.414 4.772 5.581 1.00 95.62 114 ILE A N 1
ATOM 957 C CA . ILE A 1 114 ? -13.607 5.961 5.844 1.00 95.62 114 ILE A CA 1
ATOM 958 C C . ILE A 1 114 ? -12.205 5.783 5.270 1.00 95.62 114 ILE A C 1
ATOM 960 O O . ILE A 1 114 ? -11.590 4.722 5.397 1.00 95.62 114 ILE A O 1
ATOM 964 N N . LEU A 1 115 ? -11.714 6.830 4.613 1.00 96.75 115 LEU A N 1
ATOM 965 C CA . LEU A 1 115 ? -10.399 6.858 3.987 1.00 96.75 115 LEU A CA 1
ATOM 966 C C . LEU A 1 115 ? -9.458 7.698 4.838 1.00 96.75 115 LEU A C 1
ATOM 968 O O . LEU A 1 115 ? -9.799 8.817 5.201 1.00 96.75 115 LEU A O 1
ATOM 972 N N . PHE A 1 116 ? -8.258 7.202 5.099 1.00 97.88 116 PHE A N 1
ATOM 973 C CA . PHE A 1 116 ? -7.190 7.968 5.728 1.00 97.88 116 PHE A CA 1
ATOM 974 C C . PHE A 1 116 ? -5.966 7.992 4.830 1.00 97.88 116 PHE A C 1
ATOM 976 O O . PHE A 1 116 ? -5.656 7.016 4.147 1.00 97.88 116 PHE A O 1
ATOM 983 N N . SER A 1 117 ? -5.252 9.109 4.872 1.00 97.31 117 SER A N 1
ATOM 984 C CA . SER A 1 117 ? -3.935 9.228 4.263 1.00 97.31 117 SER A CA 1
ATOM 985 C C . SER A 1 117 ? -2.867 9.099 5.332 1.00 97.31 117 SER A C 1
ATOM 987 O O . SER A 1 117 ? -3.003 9.687 6.403 1.00 97.31 117 SER A O 1
ATOM 989 N N . GLY A 1 118 ? -1.783 8.399 5.016 1.00 95.00 118 GLY A N 1
ATOM 990 C CA . GLY A 1 118 ? -0.518 8.662 5.691 1.00 95.00 118 GLY A CA 1
ATOM 991 C C . GLY A 1 118 ? 0.187 9.895 5.111 1.00 95.00 118 GLY A C 1
ATOM 992 O O . GLY A 1 118 ? -0.352 10.609 4.259 1.00 95.00 118 GLY A O 1
ATOM 993 N N . SER A 1 119 ? 1.411 10.137 5.564 1.00 94.75 119 SER A N 1
ATOM 994 C CA . SER A 1 119 ? 2.253 11.282 5.216 1.00 94.75 119 SER A CA 1
ATOM 995 C C . SER A 1 119 ? 2.966 11.157 3.865 1.00 94.75 119 SER A C 1
ATOM 997 O O . SER A 1 119 ? 3.435 12.160 3.330 1.00 94.75 119 SER A O 1
ATOM 999 N N . SER A 1 120 ? 3.033 9.960 3.269 1.00 91.81 120 SER A N 1
ATOM 1000 C CA . SER A 1 120 ? 3.853 9.736 2.067 1.00 91.81 120 SER A CA 1
ATOM 1001 C C . SER A 1 120 ? 3.325 10.444 0.813 1.00 91.81 120 SER A C 1
ATOM 1003 O O . SER A 1 120 ? 4.116 10.889 -0.024 1.00 91.81 120 SER A O 1
ATOM 1005 N N . ASN A 1 121 ? 1.998 10.522 0.645 1.00 91.50 121 ASN A N 1
ATOM 1006 C CA . ASN A 1 121 ? 1.363 11.155 -0.511 1.00 91.50 121 ASN A CA 1
ATOM 1007 C C . ASN A 1 121 ? -0.094 11.568 -0.233 1.00 91.50 121 ASN A C 1
ATOM 1009 O O . ASN A 1 121 ? -1.039 10.958 -0.734 1.00 91.50 121 ASN A O 1
ATOM 1013 N N . GLU A 1 122 ? -0.272 12.643 0.532 1.00 92.69 122 GLU A N 1
ATOM 1014 C CA . GLU A 1 122 ? -1.600 13.181 0.863 1.00 92.69 122 GLU A CA 1
ATOM 1015 C C . GLU A 1 122 ? -2.387 13.646 -0.372 1.00 92.69 122 GLU A C 1
ATOM 1017 O O . GLU A 1 122 ? -3.607 13.497 -0.433 1.00 92.69 122 GLU A O 1
ATOM 1022 N N . LEU A 1 123 ? -1.692 14.169 -1.385 1.00 93.38 123 LEU A N 1
ATOM 1023 C CA . LEU A 1 123 ? -2.311 14.633 -2.624 1.00 93.38 123 LEU A CA 1
ATOM 1024 C C . LEU A 1 123 ? -3.026 13.496 -3.366 1.00 93.38 123 LEU A C 1
ATOM 1026 O O . LEU A 1 123 ? -4.157 13.666 -3.812 1.00 93.38 123 LEU A O 1
ATOM 1030 N N . LEU A 1 124 ? -2.381 12.334 -3.489 1.00 90.50 124 LEU A N 1
ATOM 1031 C CA . LEU A 1 124 ? -3.002 11.164 -4.107 1.00 90.50 124 LEU A CA 1
ATOM 1032 C C . LEU A 1 124 ? -4.242 10.725 -3.325 1.00 90.50 124 LEU A C 1
ATOM 1034 O O . LEU A 1 124 ? -5.280 10.458 -3.925 1.00 90.50 124 LEU A O 1
ATOM 1038 N N . SER A 1 125 ? -4.146 10.687 -1.999 1.00 93.81 125 SER A N 1
ATOM 1039 C CA . SER A 1 125 ? -5.262 10.309 -1.134 1.00 93.81 125 SER A CA 1
ATOM 1040 C C . SER A 1 125 ? -6.455 11.254 -1.286 1.00 93.81 125 SER A C 1
ATOM 1042 O O . SER A 1 125 ? -7.585 10.780 -1.377 1.00 93.81 125 SER A O 1
ATOM 1044 N N . LYS A 1 126 ? -6.212 12.570 -1.379 1.00 93.75 126 LYS A N 1
ATOM 1045 C CA . LYS A 1 126 ? -7.256 13.575 -1.645 1.00 93.75 126 LYS A CA 1
ATOM 1046 C C . LYS A 1 126 ? -7.927 13.338 -2.991 1.00 93.75 126 LYS A C 1
ATOM 1048 O O . LYS A 1 126 ? -9.138 13.195 -3.034 1.00 93.75 126 LYS A O 1
ATOM 1053 N N . ASN A 1 127 ? -7.144 13.158 -4.053 1.00 91.31 127 ASN A N 1
ATOM 1054 C CA . ASN A 1 127 ? -7.692 12.898 -5.386 1.00 91.31 127 ASN A CA 1
ATOM 1055 C C . ASN A 1 127 ? -8.543 11.617 -5.436 1.00 91.31 127 ASN A C 1
ATOM 1057 O O . ASN A 1 127 ? -9.543 11.576 -6.149 1.00 91.31 127 ASN A O 1
ATOM 1061 N N . ILE A 1 128 ? -8.146 10.571 -4.699 1.00 90.38 128 ILE A N 1
ATOM 1062 C CA . ILE A 1 128 ? -8.931 9.334 -4.571 1.00 90.38 128 ILE A CA 1
ATOM 1063 C C . ILE A 1 128 ? -10.243 9.613 -3.831 1.00 90.38 128 ILE A C 1
ATOM 1065 O O . ILE A 1 128 ? -11.295 9.169 -4.283 1.00 90.38 128 ILE A O 1
ATOM 1069 N N . ALA A 1 129 ? -10.195 10.352 -2.720 1.00 91.25 129 ALA A N 1
ATOM 1070 C CA . ALA A 1 129 ? -11.383 10.715 -1.955 1.00 91.25 129 ALA A CA 1
ATOM 1071 C C . ALA A 1 129 ? -12.363 11.555 -2.798 1.00 91.25 129 ALA A C 1
ATOM 1073 O O . ALA A 1 129 ? -13.543 11.210 -2.876 1.00 91.25 129 ALA A O 1
ATOM 1074 N N . ASP A 1 130 ? -11.855 12.553 -3.526 1.00 90.31 130 ASP A N 1
ATOM 1075 C CA . ASP A 1 130 ? -12.633 13.401 -4.433 1.00 90.31 130 ASP A CA 1
ATOM 1076 C C . ASP A 1 130 ? -13.304 12.572 -5.538 1.00 90.31 130 ASP A C 1
ATOM 1078 O O . ASP A 1 130 ? -14.490 12.747 -5.817 1.00 90.31 130 ASP A O 1
ATOM 1082 N N . HIS A 1 131 ? -12.576 11.615 -6.130 1.00 88.12 131 HIS A N 1
ATOM 1083 C CA . HIS A 1 131 ? -13.140 10.697 -7.127 1.00 88.12 131 HIS A CA 1
ATOM 1084 C C . HIS A 1 131 ? -14.245 9.806 -6.564 1.00 88.12 131 HIS A C 1
ATOM 1086 O O . HIS A 1 131 ? -15.147 9.425 -7.301 1.00 88.12 131 HIS A O 1
ATOM 1092 N N . LEU A 1 132 ? -14.181 9.472 -5.276 1.00 87.31 132 LEU A N 1
ATOM 1093 C CA . LEU A 1 132 ? -15.195 8.684 -4.578 1.00 87.31 132 LEU A CA 1
ATOM 1094 C C . LEU A 1 132 ? -16.335 9.546 -4.012 1.00 87.31 132 LEU A C 1
ATOM 1096 O O . LEU A 1 132 ? -17.254 9.005 -3.399 1.00 87.31 132 LEU A O 1
ATOM 1100 N N . GLY A 1 133 ? -16.291 10.872 -4.194 1.00 86.81 133 GLY A N 1
ATOM 1101 C CA . GLY A 1 133 ? -17.288 11.796 -3.652 1.00 86.81 133 GLY A CA 1
ATOM 1102 C C . GLY A 1 133 ? -17.285 11.869 -2.120 1.00 86.81 133 GLY A C 1
ATOM 1103 O O . GLY A 1 133 ? -18.333 12.093 -1.513 1.00 86.81 133 GLY A O 1
ATOM 1104 N N . THR A 1 134 ? -16.129 11.647 -1.486 1.00 90.19 134 THR A N 1
ATOM 1105 C CA . THR A 1 134 ? -15.950 11.681 -0.027 1.00 90.19 134 THR A CA 1
ATOM 1106 C C . THR A 1 134 ? -14.741 12.527 0.367 1.00 90.19 134 THR A C 1
ATOM 1108 O O . THR A 1 134 ? -13.908 12.871 -0.460 1.00 90.19 134 THR A O 1
ATOM 1111 N N . ASN A 1 135 ? -14.615 12.828 1.658 1.00 93.06 135 ASN A N 1
ATOM 1112 C CA . ASN A 1 135 ? -13.434 13.474 2.224 1.00 93.06 135 ASN A CA 1
ATOM 1113 C C . ASN A 1 135 ? -12.542 12.455 2.939 1.00 93.06 135 ASN A C 1
ATOM 1115 O O . ASN A 1 135 ? -12.995 11.383 3.353 1.00 93.06 135 ASN A O 1
ATOM 1119 N N . LEU A 1 136 ? -11.273 12.819 3.124 1.00 95.25 136 LEU A N 1
ATOM 1120 C CA . LEU A 1 136 ? -10.378 12.088 4.014 1.00 95.25 136 LEU A CA 1
ATOM 1121 C C . LEU A 1 136 ? -10.810 12.272 5.471 1.00 95.25 136 LEU A C 1
ATOM 1123 O O . LEU A 1 136 ? -11.142 13.374 5.908 1.00 95.25 136 LEU A O 1
ATOM 1127 N N . GLY A 1 137 ? -10.751 11.181 6.224 1.00 95.12 137 GLY A N 1
ATOM 1128 C CA . GLY A 1 137 ? -10.835 11.198 7.669 1.00 95.12 137 GLY A CA 1
ATOM 1129 C C . GLY A 1 137 ? -9.639 11.923 8.281 1.00 95.12 137 GLY A C 1
ATOM 1130 O O . GLY A 1 137 ? -8.532 11.962 7.738 1.00 95.12 137 GLY A O 1
ATOM 1131 N N . ARG A 1 138 ? -9.871 12.500 9.452 1.00 95.94 138 ARG A N 1
ATOM 1132 C CA . ARG A 1 138 ? -8.904 13.291 10.200 1.00 95.94 138 ARG A CA 1
ATOM 1133 C C . ARG A 1 138 ? -7.988 12.377 10.998 1.00 95.94 138 ARG A C 1
ATOM 1135 O O . ARG A 1 138 ? -8.421 11.645 11.892 1.00 95.94 138 ARG A O 1
ATOM 1142 N N . VAL A 1 139 ? -6.700 12.478 10.702 1.00 96.38 139 VAL A N 1
ATOM 1143 C CA . VAL A 1 139 ? -5.623 11.856 11.463 1.00 96.38 139 VAL A CA 1
ATOM 1144 C C . VAL A 1 139 ? -4.604 12.930 11.815 1.00 96.38 139 VAL A C 1
ATOM 1146 O O . VAL A 1 139 ? -4.204 13.734 10.977 1.00 96.38 139 VAL A O 1
ATOM 1149 N N . ASN A 1 140 ? -4.210 12.974 13.078 1.00 95.75 140 ASN A N 1
ATOM 1150 C CA . ASN A 1 140 ? -3.103 13.792 13.527 1.00 95.75 140 ASN A CA 1
ATOM 1151 C C . ASN A 1 140 ? -1.833 12.947 13.401 1.00 95.75 140 ASN A C 1
ATOM 1153 O O . ASN A 1 140 ? -1.674 11.998 14.162 1.00 95.75 140 ASN A O 1
ATOM 1157 N N . LEU A 1 141 ? -0.978 13.257 12.427 1.00 94.31 141 LEU A N 1
ATOM 1158 C CA . LEU A 1 141 ? 0.310 12.597 12.193 1.00 94.31 141 LEU A CA 1
ATOM 1159 C C . LEU A 1 141 ? 1.433 13.576 12.531 1.00 94.31 141 LEU A C 1
ATOM 1161 O O . LEU A 1 141 ? 1.532 14.649 11.936 1.00 94.31 141 LEU A O 1
ATOM 1165 N N . LYS A 1 142 ? 2.273 13.213 13.497 1.00 94.44 142 LYS A N 1
ATOM 1166 C CA . LYS A 1 142 ? 3.396 14.022 13.976 1.00 94.44 142 LYS A CA 1
ATOM 1167 C C . LYS A 1 142 ? 4.627 13.148 14.182 1.00 94.44 142 LYS A C 1
ATOM 1169 O O . LYS A 1 142 ? 4.551 11.921 14.207 1.00 94.44 142 LYS A O 1
ATOM 1174 N N . ARG A 1 143 ? 5.772 13.800 14.349 1.00 93.94 143 ARG A N 1
ATOM 1175 C CA . ARG A 1 143 ? 7.014 13.160 14.779 1.00 93.94 143 ARG A CA 1
ATOM 1176 C C . ARG A 1 143 ? 7.411 13.721 16.134 1.00 93.94 143 ARG A C 1
ATOM 1178 O O . ARG A 1 143 ? 7.294 14.929 16.347 1.00 93.94 143 ARG A O 1
ATOM 1185 N N . PHE A 1 144 ? 7.819 12.846 17.044 1.00 94.81 144 PHE A N 1
ATOM 1186 C CA . PHE A 1 144 ? 8.473 13.258 18.281 1.00 94.81 144 PHE A CA 1
ATOM 1187 C C . PHE A 1 144 ? 9.868 13.824 17.972 1.00 94.81 144 PHE A C 1
ATOM 1189 O O . PHE A 1 144 ? 10.359 13.719 16.846 1.00 94.81 144 PHE A O 1
ATOM 1196 N N . ALA A 1 145 ? 10.496 14.472 18.956 1.00 95.31 145 ALA A N 1
ATOM 1197 C CA . ALA A 1 145 ? 11.784 15.146 18.767 1.00 95.31 145 ALA A CA 1
ATOM 1198 C C . ALA A 1 145 ? 12.928 14.188 18.374 1.00 95.31 145 ALA A C 1
ATOM 1200 O O . ALA A 1 145 ? 13.888 14.608 17.735 1.00 95.31 145 ALA A O 1
ATOM 1201 N N . ASP A 1 146 ? 12.806 12.909 18.724 1.00 95.31 146 ASP A N 1
ATOM 1202 C CA . ASP A 1 146 ? 13.719 11.812 18.381 1.00 95.31 146 ASP A CA 1
ATOM 1203 C C . ASP A 1 146 ? 13.393 11.124 17.038 1.00 95.31 146 ASP A C 1
ATOM 1205 O O . ASP A 1 146 ? 14.141 10.256 16.588 1.00 95.31 146 ASP A O 1
ATOM 1209 N N . GLY A 1 147 ? 12.307 11.525 16.369 1.00 91.56 147 GLY A N 1
ATOM 1210 C CA . GLY A 1 147 ? 11.877 10.990 15.075 1.00 91.56 147 GLY A CA 1
ATOM 1211 C C . GLY A 1 147 ? 10.833 9.871 15.144 1.00 91.56 147 GLY A C 1
ATOM 1212 O O . GLY A 1 147 ? 10.365 9.420 14.089 1.00 91.56 147 GLY A O 1
ATOM 1213 N N . GLU A 1 148 ? 10.411 9.445 16.339 1.00 96.06 148 GLU A N 1
ATOM 1214 C CA . GLU A 1 148 ? 9.351 8.446 16.484 1.00 96.06 148 GLU A CA 1
ATOM 1215 C C . GLU A 1 148 ? 8.013 8.940 15.905 1.00 96.06 148 GLU A C 1
ATOM 1217 O O . GLU A 1 148 ? 7.667 10.125 15.965 1.00 96.06 148 GLU A O 1
ATOM 1222 N N . VAL A 1 149 ? 7.237 8.024 15.316 1.00 95.06 149 VAL A N 1
ATOM 1223 C CA . VAL A 1 149 ? 5.903 8.335 14.781 1.00 95.06 149 VAL A CA 1
ATOM 1224 C C . VAL A 1 149 ? 4.931 8.532 15.942 1.00 95.06 149 VAL A C 1
ATOM 1226 O O . VAL A 1 149 ? 4.670 7.604 16.703 1.00 95.06 149 VAL A O 1
ATOM 1229 N N . SER A 1 150 ? 4.309 9.705 16.013 1.00 95.25 150 SER A N 1
ATOM 1230 C CA . SER A 1 150 ? 3.167 9.971 16.885 1.00 95.25 150 SER A CA 1
ATOM 1231 C C . SER A 1 150 ? 1.914 10.104 16.037 1.00 95.25 150 SER A C 1
ATOM 1233 O O . SER A 1 150 ? 1.894 10.896 15.090 1.00 95.25 150 SER A O 1
ATOM 1235 N N . MET A 1 151 ? 0.860 9.346 16.342 1.00 96.19 151 MET A N 1
ATOM 1236 C CA . MET A 1 151 ? -0.370 9.459 15.567 1.00 96.19 151 MET A CA 1
ATOM 1237 C C . MET A 1 151 ? -1.647 9.184 16.345 1.00 96.19 151 MET A C 1
ATOM 1239 O O . MET A 1 151 ? -1.668 8.397 17.290 1.00 96.19 151 MET A O 1
ATOM 1243 N N . GLN A 1 152 ? -2.719 9.850 15.921 1.00 96.94 152 GLN A N 1
ATOM 1244 C CA . GLN A 1 152 ? -4.042 9.735 16.520 1.00 96.94 152 GLN A CA 1
ATOM 1245 C C . GLN A 1 152 ? -5.128 9.913 15.457 1.00 96.94 152 GLN A C 1
ATOM 1247 O O . GLN A 1 152 ? -5.193 10.948 14.791 1.00 96.94 152 GLN A O 1
ATOM 1252 N N . PHE A 1 153 ? -6.020 8.930 15.329 1.00 97.00 153 PHE A N 1
ATOM 1253 C CA . PHE A 1 153 ? -7.265 9.106 14.581 1.00 97.00 153 PHE A CA 1
ATOM 1254 C C . PHE A 1 153 ? -8.208 10.012 15.377 1.00 97.00 153 PHE A C 1
ATOM 1256 O O . PHE A 1 153 ? -8.489 9.742 16.543 1.00 97.00 153 PHE A O 1
ATOM 1263 N N . ILE A 1 154 ? -8.670 11.096 14.753 1.00 97.25 154 ILE A N 1
ATOM 1264 C CA . ILE A 1 154 ? -9.601 12.050 15.374 1.00 97.25 154 ILE A CA 1
ATOM 1265 C C . ILE A 1 154 ? -11.047 11.606 15.145 1.00 97.25 154 ILE A C 1
ATOM 1267 O O . ILE A 1 154 ? -11.905 11.782 16.007 1.00 97.25 154 ILE A O 1
ATOM 1271 N N . ASP A 1 155 ? -11.319 11.007 13.987 1.00 94.12 155 ASP A N 1
ATOM 1272 C CA . ASP A 1 155 ? -12.635 10.465 13.678 1.00 94.12 155 ASP A CA 1
ATOM 1273 C C . ASP A 1 155 ? -12.815 9.068 14.276 1.00 94.12 155 ASP A C 1
ATOM 1275 O O . ASP A 1 155 ? -11.900 8.243 14.273 1.00 94.12 155 ASP A O 1
ATOM 1279 N N . SER A 1 156 ? -14.029 8.769 14.746 1.00 94.75 156 SER A N 1
ATOM 1280 C CA . SER A 1 156 ? -14.365 7.420 15.203 1.00 94.75 156 SER A CA 1
ATOM 1281 C C . SER A 1 156 ? -14.343 6.435 14.032 1.00 94.75 156 SER A C 1
ATOM 1283 O O . SER A 1 156 ? -15.024 6.638 13.018 1.00 94.75 156 SER A O 1
ATOM 1285 N N . ILE A 1 157 ? -13.583 5.354 14.209 1.00 96.44 157 ILE A N 1
ATOM 1286 C CA . ILE A 1 157 ? -13.391 4.268 13.235 1.00 96.44 157 ILE A CA 1
ATOM 1287 C C . ILE A 1 157 ? -14.027 2.940 13.667 1.00 96.44 157 ILE A C 1
ATOM 1289 O O . ILE A 1 157 ? -13.953 1.953 12.938 1.00 96.44 157 ILE A O 1
ATOM 1293 N N . ARG A 1 158 ? -14.681 2.906 14.835 1.00 96.44 158 ARG A N 1
ATOM 1294 C CA . ARG A 1 158 ? -15.330 1.702 15.369 1.00 96.44 158 ARG A CA 1
ATOM 1295 C C . ARG A 1 158 ? -16.415 1.206 14.414 1.00 96.44 158 ARG A C 1
ATOM 1297 O O . ARG A 1 158 ? -17.301 1.967 14.041 1.00 96.44 158 ARG A O 1
ATOM 1304 N N . GLY A 1 159 ? -16.356 -0.074 14.050 1.00 95.56 159 GLY A N 1
ATOM 1305 C CA . GLY A 1 159 ? -17.349 -0.715 13.182 1.00 95.56 159 GLY A CA 1
ATOM 1306 C C . GLY A 1 159 ? -17.316 -0.274 11.712 1.00 95.56 159 GLY A C 1
ATOM 1307 O O . GLY A 1 159 ? -18.128 -0.765 10.926 1.00 95.56 159 GLY A O 1
ATOM 1308 N N . LYS A 1 160 ? -16.384 0.610 11.329 1.00 95.94 160 LYS A N 1
ATOM 1309 C CA . LYS A 1 160 ? -16.232 1.110 9.957 1.00 95.94 160 LYS A CA 1
ATOM 1310 C C . LYS A 1 160 ? -15.272 0.255 9.138 1.00 95.94 160 LYS A C 1
ATOM 1312 O O . LYS A 1 160 ? -14.366 -0.381 9.688 1.00 95.94 160 LYS A O 1
ATOM 1317 N N . ASP A 1 161 ? -15.447 0.306 7.824 1.00 96.56 161 ASP A N 1
ATOM 1318 C CA . ASP A 1 161 ? -14.485 -0.210 6.856 1.00 96.56 161 ASP A CA 1
ATOM 1319 C C . ASP A 1 161 ? -13.441 0.879 6.572 1.00 96.56 161 ASP A C 1
ATOM 1321 O O . ASP A 1 161 ? -13.727 1.917 5.974 1.00 96.56 161 ASP A O 1
ATOM 1325 N N . VAL A 1 162 ? -12.222 0.664 7.051 1.00 97.75 162 VAL A N 1
ATOM 1326 C CA . VAL A 1 162 ? -11.138 1.643 7.010 1.00 97.75 162 VAL A CA 1
ATOM 1327 C C . VAL A 1 162 ? -10.206 1.354 5.840 1.00 97.75 162 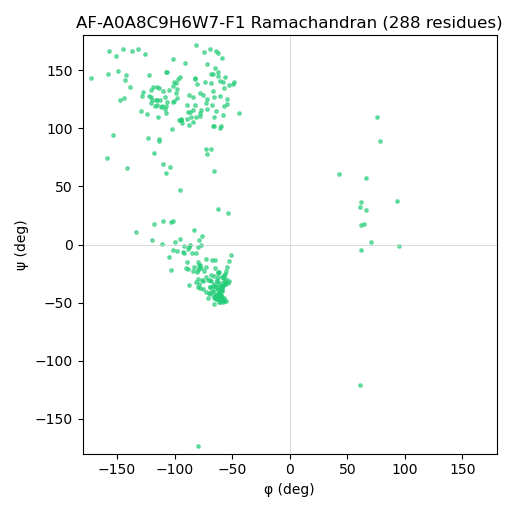VAL A C 1
ATOM 1329 O O . VAL A 1 162 ? -9.713 0.236 5.686 1.00 97.75 162 VAL A O 1
ATOM 1332 N N . TYR A 1 163 ? -9.910 2.385 5.054 1.00 98.12 163 TYR A N 1
ATOM 1333 C CA . TYR A 1 163 ? -8.947 2.344 3.958 1.00 98.12 163 TYR A CA 1
ATOM 1334 C C . TYR A 1 163 ? -7.778 3.269 4.286 1.00 98.12 163 TYR A C 1
ATOM 1336 O O . TYR A 1 163 ? -7.973 4.466 4.484 1.00 98.12 163 TYR A O 1
ATOM 1344 N N . ILE A 1 164 ? -6.565 2.724 4.355 1.00 98.31 164 ILE A N 1
ATOM 1345 C CA . ILE A 1 164 ? -5.346 3.491 4.641 1.00 98.31 164 ILE A CA 1
ATOM 1346 C C . ILE A 1 164 ? -4.547 3.604 3.350 1.00 98.31 164 ILE A C 1
ATOM 1348 O O . ILE A 1 164 ? -4.041 2.601 2.853 1.00 98.31 164 ILE A O 1
ATOM 1352 N N . ILE A 1 165 ? -4.427 4.815 2.812 1.00 98.25 165 ILE A N 1
ATOM 1353 C CA . ILE A 1 165 ? -3.653 5.098 1.604 1.00 98.25 165 ILE A CA 1
ATOM 1354 C C . ILE A 1 165 ? -2.259 5.547 2.030 1.00 98.25 165 ILE A C 1
ATOM 1356 O O . ILE A 1 165 ? -2.075 6.645 2.556 1.00 98.25 165 ILE A O 1
ATOM 1360 N N . GLN A 1 166 ? -1.274 4.674 1.823 1.00 97.44 166 GLN A N 1
ATOM 1361 C CA . GLN A 1 166 ? 0.109 4.940 2.207 1.00 97.44 166 GLN A CA 1
ATOM 1362 C C . GLN A 1 166 ? 1.092 4.157 1.323 1.00 97.44 166 GLN 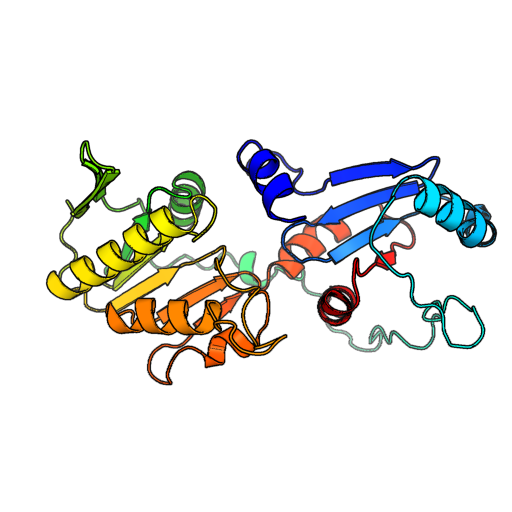A C 1
ATOM 1364 O O . GLN A 1 166 ? 1.428 3.002 1.603 1.00 97.44 166 GLN A O 1
ATOM 1369 N N . PRO A 1 167 ? 1.593 4.779 0.246 1.00 95.94 167 PRO A N 1
ATOM 1370 C CA . PRO A 1 167 ? 2.796 4.317 -0.434 1.00 95.94 167 PRO A CA 1
ATOM 1371 C C . PRO A 1 167 ? 3.985 4.128 0.524 1.00 95.94 167 PRO A C 1
ATOM 1373 O O . PRO A 1 167 ? 4.305 5.001 1.324 1.00 95.94 167 PRO A O 1
ATOM 1376 N N . THR A 1 168 ? 4.734 3.037 0.373 1.00 96.06 168 THR A N 1
ATOM 1377 C CA . THR A 1 168 ? 5.999 2.813 1.103 1.00 96.06 168 THR A CA 1
ATOM 1378 C C . THR A 1 168 ? 7.196 3.259 0.257 1.00 96.06 168 THR A C 1
ATOM 1380 O O . THR A 1 168 ? 8.187 2.550 0.064 1.00 96.06 168 THR A O 1
ATOM 1383 N N . CYS A 1 169 ? 7.076 4.453 -0.328 1.00 90.88 169 CYS A N 1
ATOM 1384 C CA . CYS A 1 169 ? 8.140 5.109 -1.085 1.00 90.88 169 CYS A CA 1
ATOM 1385 C C . CYS A 1 169 ? 9.131 5.808 -0.132 1.00 90.88 169 CYS A C 1
ATOM 1387 O O . CYS A 1 169 ? 8.888 5.823 1.073 1.00 90.88 169 CYS A O 1
ATOM 1389 N N . PRO A 1 170 ? 10.279 6.331 -0.602 1.00 91.56 170 PRO A N 1
ATOM 1390 C CA . PRO A 1 170 ? 11.211 6.997 0.301 1.00 91.56 170 PRO A CA 1
ATOM 1391 C C . PRO A 1 170 ? 10.571 8.169 1.087 1.00 91.56 170 PRO A C 1
ATOM 1393 O O . PRO A 1 170 ? 9.719 8.859 0.540 1.00 91.56 170 PRO A O 1
ATOM 1396 N N . PRO A 1 171 ? 10.946 8.414 2.354 1.00 95.75 171 PRO A N 1
ATOM 1397 C CA . PRO A 1 171 ? 11.742 7.548 3.228 1.00 95.75 171 PRO A CA 1
ATOM 1398 C C . PRO A 1 171 ? 11.014 6.223 3.529 1.00 95.75 171 PRO A C 1
ATOM 1400 O O . PRO A 1 171 ? 9.962 6.185 4.160 1.00 95.75 171 PRO A O 1
ATOM 1403 N N . VAL A 1 172 ? 11.584 5.107 3.052 1.00 94.69 172 VAL A N 1
ATOM 1404 C CA . VAL A 1 172 ? 10.857 3.829 2.912 1.00 94.69 172 VAL A CA 1
ATOM 1405 C C . VAL A 1 172 ? 10.471 3.275 4.278 1.00 94.69 172 VAL A C 1
ATOM 1407 O O . VAL A 1 172 ? 9.339 2.845 4.476 1.00 94.69 172 VAL A O 1
ATOM 1410 N N . ASN A 1 173 ? 11.411 3.317 5.222 1.00 97.19 173 ASN A N 1
ATOM 1411 C CA . ASN A 1 173 ? 11.224 2.771 6.562 1.00 97.19 173 ASN A CA 1
ATOM 1412 C C . ASN A 1 173 ? 10.240 3.602 7.379 1.00 97.19 173 ASN A C 1
ATOM 1414 O O . ASN A 1 173 ? 9.387 3.039 8.050 1.00 97.19 173 ASN A O 1
ATOM 1418 N N . GLU A 1 174 ? 10.319 4.927 7.288 1.00 96.25 174 GLU A N 1
ATOM 1419 C CA . GLU A 1 174 ? 9.421 5.821 8.018 1.00 96.25 174 GLU A CA 1
ATOM 1420 C C . GLU A 1 174 ? 7.976 5.663 7.547 1.00 96.25 174 GLU A C 1
ATOM 1422 O O . GLU A 1 174 ? 7.080 5.529 8.379 1.00 96.25 174 GLU A O 1
ATOM 1427 N N . ASN A 1 175 ? 7.760 5.612 6.229 1.00 97.38 175 ASN A N 1
ATOM 1428 C CA . ASN A 1 175 ? 6.436 5.406 5.644 1.00 97.38 175 ASN A CA 1
ATOM 1429 C C . ASN A 1 175 ? 5.884 4.008 5.956 1.00 97.38 175 ASN A C 1
ATOM 1431 O O . ASN A 1 175 ? 4.684 3.855 6.186 1.00 97.38 175 ASN A O 1
ATOM 1435 N N . LEU A 1 176 ? 6.754 2.991 6.000 1.00 98.12 176 LEU A N 1
ATOM 1436 C CA . LEU A 1 176 ? 6.381 1.636 6.402 1.00 98.12 176 LEU A CA 1
ATOM 1437 C C . LEU A 1 176 ? 5.973 1.576 7.877 1.00 98.12 176 LEU A C 1
ATOM 1439 O O . LEU A 1 176 ? 4.895 1.074 8.174 1.00 98.12 176 LEU A O 1
ATOM 1443 N N . ILE A 1 177 ? 6.787 2.096 8.798 1.00 98.12 177 ILE A N 1
ATOM 1444 C CA . ILE A 1 177 ? 6.459 2.093 10.232 1.00 98.12 177 ILE A CA 1
ATOM 1445 C C . ILE A 1 177 ? 5.176 2.884 10.492 1.00 98.12 177 ILE A C 1
ATOM 1447 O O . ILE A 1 177 ? 4.320 2.431 11.247 1.00 98.12 177 ILE A O 1
ATOM 1451 N N . GLU A 1 178 ? 4.993 4.018 9.817 1.00 98.19 178 GLU A N 1
ATOM 1452 C CA . GLU A 1 178 ? 3.759 4.791 9.910 1.00 98.19 178 GLU A CA 1
ATOM 1453 C C . GLU A 1 178 ? 2.534 3.974 9.463 1.00 98.19 178 GLU A C 1
ATOM 1455 O O . GLU A 1 178 ? 1.551 3.910 10.199 1.00 98.19 178 GLU A O 1
ATOM 1460 N N . LEU A 1 179 ? 2.610 3.271 8.323 1.00 98.50 179 LEU A N 1
ATOM 1461 C CA . LEU A 1 179 ? 1.548 2.366 7.864 1.00 98.50 179 LEU A CA 1
ATOM 1462 C C . LEU A 1 179 ? 1.226 1.284 8.902 1.00 98.50 179 LEU A C 1
ATOM 1464 O O . LEU A 1 179 ? 0.058 1.049 9.216 1.00 98.50 179 LEU A O 1
ATOM 1468 N N . LEU A 1 180 ? 2.258 0.622 9.431 1.00 98.56 180 LEU A N 1
ATOM 1469 C CA . LEU A 1 180 ? 2.112 -0.462 10.401 1.00 98.56 180 LEU A CA 1
ATOM 1470 C C . LEU A 1 180 ? 1.409 0.022 11.673 1.00 98.56 180 LEU A C 1
ATOM 1472 O O . LEU A 1 180 ? 0.471 -0.622 12.148 1.00 98.56 180 LEU A O 1
ATOM 1476 N N . LEU A 1 181 ? 1.810 1.186 12.187 1.00 98.25 181 LEU A N 1
ATOM 1477 C CA . LEU A 1 181 ? 1.167 1.795 13.345 1.00 98.25 181 LEU A CA 1
ATOM 1478 C C . LEU A 1 181 ? -0.283 2.165 13.036 1.00 98.25 181 LEU A C 1
ATOM 1480 O O . LEU A 1 181 ? -1.157 1.855 13.844 1.00 98.25 181 LEU A O 1
ATOM 1484 N N . MET A 1 182 ? -0.568 2.765 11.871 1.00 98.44 182 MET A N 1
ATOM 1485 C CA . MET A 1 182 ? -1.939 3.108 11.466 1.00 98.44 182 MET A CA 1
ATOM 1486 C C . MET A 1 182 ? -2.847 1.874 11.459 1.00 98.44 182 MET A C 1
ATOM 1488 O O . MET A 1 182 ? -3.928 1.912 12.044 1.00 98.44 182 MET A O 1
ATOM 1492 N N . ILE A 1 183 ? -2.390 0.759 10.879 1.00 98.56 183 ILE A N 1
ATOM 1493 C CA . ILE A 1 183 ? -3.127 -0.516 10.875 1.00 98.56 183 ILE A CA 1
ATOM 1494 C C . ILE A 1 183 ? -3.352 -1.015 12.310 1.00 98.56 183 ILE A C 1
ATOM 1496 O O . ILE A 1 183 ? -4.485 -1.323 12.687 1.00 98.56 183 ILE A O 1
ATOM 1500 N N . SER A 1 184 ? -2.297 -1.040 13.130 1.00 98.12 184 SER A N 1
ATOM 1501 C CA . SER A 1 184 ? -2.360 -1.504 14.523 1.00 98.12 184 SER A CA 1
ATOM 1502 C C . SER A 1 184 ? -3.366 -0.700 15.356 1.00 98.12 184 SER A C 1
ATOM 1504 O O . SER A 1 184 ? -4.196 -1.273 16.068 1.00 98.12 184 SER A O 1
ATOM 1506 N N . THR A 1 185 ? -3.364 0.630 15.234 1.00 98.06 185 THR A N 1
ATOM 1507 C CA . THR A 1 185 ? -4.310 1.500 15.949 1.00 98.06 185 THR A CA 1
ATOM 1508 C C . THR A 1 185 ? -5.731 1.344 15.432 1.00 98.06 185 THR A C 1
ATOM 1510 O O . THR A 1 185 ? -6.656 1.336 16.247 1.00 98.06 185 THR A O 1
ATOM 1513 N N . CYS A 1 186 ? -5.933 1.141 14.126 1.00 98.06 186 CYS A N 1
ATOM 1514 C CA . CYS A 1 186 ? -7.252 0.815 13.583 1.00 98.06 186 CYS A CA 1
ATOM 1515 C C . CYS A 1 186 ? -7.808 -0.473 14.192 1.00 98.06 186 CYS A C 1
ATOM 1517 O O . CYS A 1 186 ? -8.967 -0.510 14.615 1.00 98.06 186 CYS A O 1
ATOM 1519 N N . ARG A 1 187 ? -6.967 -1.508 14.308 1.00 97.62 187 ARG A N 1
ATOM 1520 C CA . ARG A 1 187 ? -7.364 -2.785 14.904 1.00 97.62 187 ARG A CA 1
ATOM 1521 C C . ARG A 1 187 ? -7.730 -2.628 16.380 1.00 97.62 187 ARG A C 1
ATOM 1523 O O . ARG A 1 187 ? -8.801 -3.076 16.785 1.00 97.62 187 ARG A O 1
ATOM 1530 N N . ARG A 1 188 ? -6.903 -1.933 17.171 1.00 97.44 188 ARG A N 1
ATOM 1531 C CA . ARG A 1 188 ? -7.177 -1.646 18.599 1.00 97.44 188 ARG A CA 1
ATOM 1532 C C . ARG A 1 188 ? -8.420 -0.775 18.796 1.00 97.44 188 ARG A C 1
ATOM 1534 O O . ARG A 1 188 ? -9.148 -0.947 19.766 1.00 97.44 188 ARG A O 1
ATOM 1541 N N . SER A 1 189 ? -8.708 0.104 17.842 1.00 97.50 189 SER A N 1
ATOM 1542 C CA . SER A 1 189 ? -9.892 0.973 17.840 1.00 97.50 189 SER A CA 1
ATOM 1543 C C . SER A 1 189 ? -11.159 0.294 17.301 1.00 97.50 189 SER A C 1
ATOM 1545 O O . SER A 1 189 ? -12.164 0.966 17.068 1.00 97.50 189 SER A O 1
ATOM 1547 N N . SER A 1 190 ? -11.144 -1.036 17.135 1.00 97.19 190 SER A N 1
ATOM 1548 C CA . SER A 1 190 ? -12.306 -1.836 16.719 1.00 97.19 190 SER A CA 1
ATOM 1549 C C . SER A 1 190 ? -12.850 -1.480 15.328 1.00 97.19 190 SER A C 1
ATOM 1551 O O . SER A 1 190 ? -14.065 -1.497 15.111 1.00 97.19 190 SER A O 1
ATOM 1553 N N . ALA A 1 191 ? -11.970 -1.150 14.377 1.00 97.81 191 ALA A N 1
ATOM 1554 C CA . ALA A 1 191 ? -12.348 -1.102 12.965 1.00 97.81 191 ALA A CA 1
ATOM 1555 C C . ALA A 1 191 ? -12.889 -2.471 12.515 1.00 97.81 191 ALA A C 1
ATOM 1557 O O . ALA A 1 191 ? -12.357 -3.513 12.911 1.00 97.81 191 ALA A O 1
ATOM 1558 N N . LYS A 1 192 ? -13.947 -2.475 11.695 1.00 96.88 192 LYS A N 1
ATOM 1559 C CA . LYS A 1 192 ? -14.564 -3.713 11.193 1.00 96.88 192 LYS A CA 1
ATOM 1560 C C . LYS A 1 192 ? -13.649 -4.403 10.187 1.00 96.88 192 LYS A C 1
ATOM 1562 O O . LYS A 1 192 ? -13.443 -5.611 10.272 1.00 96.88 192 LYS A O 1
ATOM 1567 N N . LYS A 1 193 ? -13.107 -3.620 9.254 1.00 97.12 193 LYS A N 1
ATOM 1568 C CA . LYS A 1 193 ? -12.200 -4.076 8.203 1.00 97.12 193 LYS A CA 1
ATOM 1569 C C . LYS A 1 193 ? -11.128 -3.027 7.947 1.00 97.12 193 LYS A C 1
ATOM 1571 O O . LYS A 1 193 ? -11.425 -1.837 7.960 1.00 97.12 193 LYS A O 1
ATOM 1576 N N . ILE A 1 194 ? -9.900 -3.458 7.696 1.00 98.38 194 ILE A N 1
ATOM 1577 C CA . ILE A 1 194 ? -8.739 -2.606 7.451 1.00 98.38 194 ILE A CA 1
ATOM 1578 C C . ILE A 1 194 ? -8.134 -2.998 6.106 1.00 98.38 194 ILE A C 1
ATOM 1580 O O . ILE A 1 194 ? -7.578 -4.085 5.948 1.00 98.38 194 ILE A O 1
ATOM 1584 N N . THR A 1 195 ? -8.235 -2.101 5.131 1.00 98.44 195 THR A N 1
ATOM 1585 C CA . THR A 1 195 ? -7.638 -2.265 3.803 1.00 98.44 195 THR A CA 1
ATOM 1586 C C . THR A 1 195 ? -6.449 -1.322 3.664 1.00 98.44 195 THR A C 1
ATOM 1588 O O . THR A 1 195 ? -6.610 -0.103 3.734 1.00 98.44 195 THR A O 1
ATOM 1591 N N . ALA A 1 196 ? -5.255 -1.870 3.450 1.00 98.44 196 ALA A N 1
ATOM 1592 C CA . ALA A 1 196 ? -4.071 -1.075 3.148 1.00 98.44 196 ALA A CA 1
ATOM 1593 C C . ALA A 1 196 ? -3.968 -0.864 1.634 1.00 98.44 196 ALA A C 1
ATOM 1595 O O . ALA A 1 196 ? -3.759 -1.808 0.873 1.00 98.44 196 ALA A O 1
ATOM 1596 N N . VAL A 1 197 ? -4.105 0.380 1.191 1.00 98.31 197 VAL A N 1
ATOM 1597 C CA . VAL A 1 197 ? -3.886 0.790 -0.194 1.00 98.31 197 VAL A CA 1
ATOM 1598 C C . VAL A 1 197 ? -2.445 1.284 -0.299 1.00 98.31 197 VAL A C 1
ATOM 1600 O O . VAL A 1 197 ? -2.094 2.349 0.209 1.00 98.31 197 VAL A O 1
ATOM 1603 N N . ILE A 1 198 ? -1.597 0.494 -0.956 1.00 97.94 198 ILE A N 1
ATOM 1604 C CA . ILE A 1 198 ? -0.151 0.694 -1.086 1.00 97.94 198 ILE A CA 1
ATOM 1605 C C . ILE A 1 198 ? 0.192 0.872 -2.579 1.00 97.94 198 ILE A C 1
ATOM 1607 O O . ILE A 1 198 ? 0.688 -0.057 -3.220 1.00 97.94 198 ILE A O 1
ATOM 1611 N N . PRO A 1 199 ? -0.041 2.067 -3.168 1.00 95.12 199 PRO A N 1
ATOM 1612 C CA . PRO A 1 199 ? 0.212 2.328 -4.590 1.00 95.12 199 PRO A CA 1
ATOM 1613 C C . PRO A 1 199 ? 1.642 2.025 -5.043 1.00 95.12 199 PRO A C 1
ATOM 1615 O O . PRO A 1 199 ? 1.873 1.690 -6.196 1.00 95.12 199 PRO A O 1
ATOM 1618 N N . TYR A 1 200 ? 2.613 2.154 -4.139 1.00 95.50 200 TYR A N 1
ATOM 1619 C CA . TYR A 1 200 ? 3.989 1.733 -4.364 1.00 95.50 200 TYR A CA 1
ATOM 1620 C C . TYR A 1 200 ? 4.433 0.862 -3.196 1.00 95.50 200 TYR A C 1
ATOM 1622 O O . TYR A 1 200 ? 4.541 1.352 -2.069 1.00 95.50 200 TYR A O 1
ATOM 1630 N N . TYR A 1 201 ? 4.701 -0.412 -3.482 1.00 96.69 201 TYR A N 1
ATOM 1631 C CA . TYR A 1 201 ? 5.190 -1.380 -2.506 1.00 96.69 201 TYR A CA 1
ATOM 1632 C C . TYR A 1 201 ? 6.725 -1.334 -2.435 1.00 96.69 201 TYR A C 1
ATOM 1634 O O . TYR A 1 201 ? 7.436 -1.834 -3.312 1.00 96.69 201 TYR A O 1
ATOM 1642 N N . GLY A 1 202 ? 7.253 -0.693 -1.392 1.00 95.19 202 GLY A N 1
ATOM 1643 C CA . GLY A 1 202 ? 8.669 -0.687 -1.041 1.00 95.19 202 GLY A CA 1
ATOM 1644 C C . GLY A 1 202 ? 9.200 -2.099 -0.788 1.00 95.19 202 GLY A C 1
ATOM 1645 O O . GLY A 1 202 ? 8.442 -3.041 -0.592 1.00 95.19 202 GLY A O 1
ATOM 1646 N N . TYR A 1 203 ? 10.521 -2.275 -0.848 1.00 97.00 203 TYR A N 1
ATOM 1647 C CA . TYR A 1 203 ? 11.189 -3.583 -0.719 1.00 97.00 203 TYR A CA 1
ATOM 1648 C C . TYR A 1 203 ? 10.848 -4.651 -1.777 1.00 97.00 203 TYR A C 1
ATOM 1650 O O . TYR A 1 203 ? 11.534 -5.670 -1.823 1.00 97.00 203 TYR A O 1
ATOM 1658 N N . ALA A 1 204 ? 9.915 -4.399 -2.705 1.00 94.50 204 ALA A N 1
ATOM 1659 C CA . ALA A 1 204 ? 9.454 -5.357 -3.721 1.00 94.50 204 ALA A CA 1
ATOM 1660 C C . ALA A 1 204 ? 10.551 -5.984 -4.604 1.00 94.50 204 ALA A C 1
ATOM 1662 O O . ALA A 1 204 ? 10.323 -7.005 -5.234 1.00 94.50 204 ALA A O 1
ATOM 1663 N N . ARG A 1 205 ? 11.736 -5.370 -4.691 1.00 92.31 205 ARG A N 1
ATOM 1664 C CA . ARG A 1 205 ? 12.871 -5.863 -5.499 1.00 92.31 205 ARG A CA 1
ATOM 1665 C C . ARG A 1 205 ? 13.647 -6.998 -4.856 1.00 92.31 205 ARG A C 1
ATOM 1667 O O . ARG A 1 205 ? 14.459 -7.631 -5.519 1.00 92.31 205 ARG A O 1
ATOM 1674 N N . GLN A 1 206 ? 13.470 -7.174 -3.554 1.00 92.69 206 GLN A N 1
ATOM 1675 C CA . GLN A 1 206 ? 14.124 -8.214 -2.781 1.00 92.69 206 GLN A CA 1
ATOM 1676 C C . GLN A 1 206 ? 13.085 -9.282 -2.431 1.00 92.69 206 GLN A C 1
ATOM 1678 O O . GLN A 1 206 ? 12.746 -9.504 -1.271 1.00 92.69 206 GLN A O 1
ATOM 1683 N N . ASP A 1 207 ? 12.536 -9.886 -3.482 1.00 93.94 207 ASP A N 1
ATOM 1684 C CA . ASP A 1 207 ? 11.472 -10.894 -3.475 1.00 93.94 207 ASP A CA 1
ATOM 1685 C C . ASP A 1 207 ? 12.005 -12.333 -3.578 1.00 93.94 207 ASP A C 1
ATOM 1687 O O . ASP A 1 207 ? 11.261 -13.295 -3.429 1.00 93.94 207 ASP A O 1
ATOM 1691 N N . ARG A 1 208 ? 13.314 -12.511 -3.774 1.00 91.56 208 ARG A N 1
ATOM 1692 C CA . ARG A 1 208 ? 13.976 -13.821 -3.794 1.00 91.56 208 ARG A CA 1
ATOM 1693 C C . ARG A 1 208 ? 15.426 -13.726 -3.338 1.00 91.56 208 ARG A C 1
ATOM 1695 O O . ARG A 1 208 ? 16.039 -12.660 -3.377 1.00 91.56 208 ARG A O 1
ATOM 1702 N N . LYS A 1 209 ? 16.008 -14.867 -2.967 1.00 92.25 209 LYS A N 1
ATOM 1703 C CA . LYS A 1 209 ? 17.447 -14.970 -2.696 1.00 92.25 209 LYS A CA 1
ATOM 1704 C C . LYS A 1 209 ? 18.215 -15.035 -4.013 1.00 92.25 209 LYS A C 1
ATOM 1706 O O . LYS A 1 209 ? 18.134 -16.028 -4.725 1.00 92.25 209 LYS A O 1
ATOM 1711 N N . LEU A 1 210 ? 18.958 -13.976 -4.326 1.00 87.88 210 LEU A N 1
ATOM 1712 C CA . LEU A 1 210 ? 19.904 -13.962 -5.452 1.00 87.88 210 LEU A CA 1
ATOM 1713 C C . LEU A 1 210 ? 21.302 -14.455 -5.050 1.00 87.88 210 LEU A C 1
ATOM 1715 O O . LEU A 1 210 ? 22.080 -14.868 -5.901 1.00 87.88 210 LEU A O 1
ATOM 1719 N N . SER A 1 211 ? 21.620 -14.419 -3.757 1.00 91.69 211 SER A N 1
ATOM 1720 C CA . SER A 1 211 ? 22.883 -14.886 -3.189 1.00 91.69 211 SER A CA 1
ATOM 1721 C C . SER A 1 211 ? 22.650 -15.514 -1.812 1.00 91.69 211 SER A C 1
ATOM 1723 O O . SER A 1 211 ? 21.559 -15.433 -1.240 1.00 91.69 211 SER A O 1
ATOM 1725 N N . SER A 1 212 ? 23.667 -16.191 -1.277 1.00 92.94 212 SER A N 1
ATOM 1726 C CA . SER A 1 212 ? 23.599 -16.744 0.077 1.00 92.94 212 SER A CA 1
ATOM 1727 C C . SER A 1 212 ? 23.539 -15.622 1.123 1.00 92.94 212 SER A C 1
ATOM 1729 O O . SER A 1 212 ? 24.156 -14.574 0.945 1.00 92.94 212 SER A O 1
ATOM 1731 N N . ARG A 1 213 ? 22.827 -15.864 2.234 1.00 93.94 213 ARG A N 1
ATOM 1732 C CA . ARG A 1 213 ? 22.721 -14.958 3.401 1.00 93.94 213 ARG A CA 1
ATOM 1733 C C . ARG A 1 213 ? 22.107 -13.573 3.120 1.00 93.94 213 ARG A C 1
ATOM 1735 O O . ARG A 1 213 ? 22.451 -12.608 3.791 1.00 93.94 213 ARG A O 1
ATOM 1742 N N . VAL A 1 214 ? 21.168 -13.472 2.176 1.00 95.06 214 VAL A N 1
ATOM 1743 C CA . VAL A 1 214 ? 20.364 -12.251 1.962 1.00 95.06 214 VAL A CA 1
ATOM 1744 C C . VAL A 1 214 ? 18.918 -12.428 2.437 1.00 95.06 214 VAL A C 1
ATOM 1746 O O . VAL A 1 214 ? 18.391 -13.547 2.353 1.00 95.06 214 VAL A O 1
ATOM 1749 N N . PRO A 1 215 ? 18.260 -11.354 2.917 1.00 95.19 215 PRO A N 1
ATOM 1750 C CA . PRO A 1 215 ? 16.851 -11.410 3.285 1.00 95.19 215 PRO A CA 1
ATOM 1751 C C . PRO A 1 215 ? 15.947 -11.449 2.050 1.00 95.19 215 PRO A C 1
ATOM 1753 O O . PRO A 1 215 ? 16.376 -11.147 0.931 1.00 95.19 215 PRO A O 1
ATOM 1756 N N . ILE A 1 216 ? 14.681 -11.800 2.280 1.00 97.06 216 ILE A N 1
ATOM 1757 C CA . ILE A 1 216 ? 13.586 -11.664 1.314 1.00 97.06 216 ILE A CA 1
ATOM 1758 C C . ILE A 1 216 ? 12.672 -10.559 1.847 1.00 97.06 216 ILE A C 1
ATOM 1760 O O . ILE A 1 216 ? 11.561 -10.802 2.313 1.00 97.06 216 ILE A O 1
ATOM 1764 N N . SER A 1 217 ? 13.184 -9.329 1.822 1.00 97.06 217 SER A N 1
ATOM 1765 C CA . SER A 1 217 ? 12.574 -8.178 2.490 1.00 97.06 217 SER A CA 1
ATOM 1766 C C . SER A 1 217 ? 11.128 -7.928 2.054 1.00 97.06 217 SER A C 1
ATOM 1768 O O . SER A 1 217 ? 10.315 -7.509 2.867 1.00 97.06 217 SER A O 1
ATOM 1770 N N . ALA A 1 218 ? 10.766 -8.223 0.799 1.00 97.50 218 ALA A N 1
ATOM 1771 C CA . ALA A 1 218 ? 9.380 -8.100 0.343 1.00 97.50 218 ALA A CA 1
ATOM 1772 C C . ALA A 1 218 ? 8.417 -9.030 1.109 1.00 97.50 218 ALA A C 1
ATOM 1774 O O . ALA A 1 218 ? 7.295 -8.621 1.417 1.00 97.50 218 ALA A O 1
ATOM 1775 N N . ALA A 1 219 ? 8.865 -10.250 1.432 1.00 97.81 219 ALA A N 1
ATOM 1776 C CA . ALA A 1 219 ? 8.099 -11.226 2.203 1.00 97.81 219 ALA A CA 1
ATOM 1777 C C . ALA A 1 219 ? 8.066 -10.869 3.693 1.00 97.81 219 ALA A C 1
ATOM 1779 O O . ALA A 1 219 ? 7.026 -10.995 4.334 1.00 97.81 219 ALA A O 1
ATOM 1780 N N . ASP A 1 220 ? 9.175 -10.369 4.239 1.00 98.06 220 ASP A N 1
ATOM 1781 C CA . ASP A 1 220 ? 9.220 -9.913 5.631 1.00 98.06 220 ASP A CA 1
ATOM 1782 C C . ASP A 1 220 ? 8.306 -8.694 5.845 1.00 98.06 220 ASP A C 1
ATOM 1784 O O . ASP A 1 220 ? 7.575 -8.635 6.832 1.00 98.06 220 ASP A O 1
ATOM 1788 N N . VAL A 1 221 ? 8.248 -7.767 4.879 1.00 98.31 221 VAL A N 1
ATOM 1789 C CA . VAL A 1 221 ? 7.290 -6.648 4.886 1.00 98.31 221 VAL A CA 1
ATOM 1790 C C . VAL A 1 221 ? 5.846 -7.130 4.824 1.00 98.31 221 VAL A C 1
ATOM 1792 O O . VAL A 1 221 ? 5.029 -6.630 5.594 1.00 98.31 221 VAL A O 1
ATOM 1795 N N . ALA A 1 222 ? 5.533 -8.121 3.985 1.00 98.31 222 ALA A N 1
ATOM 1796 C CA . ALA A 1 222 ? 4.185 -8.686 3.925 1.00 98.31 222 ALA A CA 1
ATOM 1797 C C . ALA A 1 222 ? 3.771 -9.223 5.303 1.00 98.31 222 ALA A C 1
ATOM 1799 O O . ALA A 1 222 ? 2.756 -8.796 5.849 1.00 98.31 222 ALA A O 1
ATOM 1800 N N . A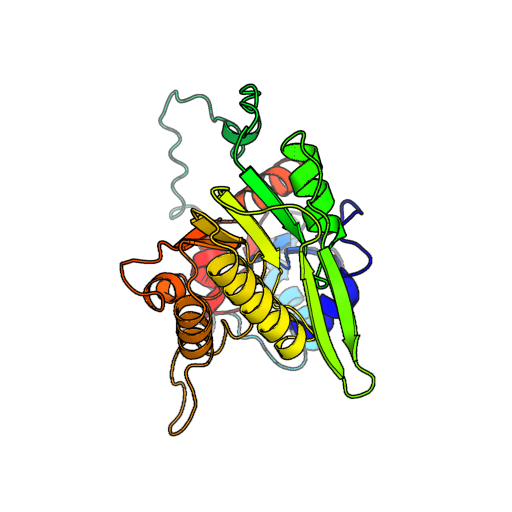RG A 1 223 ? 4.631 -10.034 5.934 1.00 98.00 223 ARG A N 1
ATOM 1801 C CA . ARG A 1 223 ? 4.397 -10.573 7.284 1.00 98.00 223 ARG A CA 1
ATOM 1802 C C . ARG A 1 223 ? 4.224 -9.492 8.345 1.00 98.00 223 ARG A C 1
ATOM 1804 O O . ARG A 1 223 ? 3.390 -9.651 9.229 1.00 98.00 223 ARG A O 1
ATOM 1811 N N . MET A 1 224 ? 4.988 -8.400 8.279 1.00 98.31 224 MET A N 1
ATOM 1812 C CA . MET A 1 224 ? 4.821 -7.278 9.209 1.00 98.31 224 MET A CA 1
ATOM 1813 C C . MET A 1 224 ? 3.442 -6.627 9.060 1.00 98.31 224 MET A C 1
ATOM 1815 O O . MET A 1 224 ? 2.770 -6.394 10.063 1.00 98.31 224 MET A O 1
ATOM 1819 N N . ILE A 1 225 ? 2.997 -6.370 7.826 1.00 98.31 225 ILE A N 1
ATOM 1820 C CA . ILE A 1 225 ? 1.682 -5.771 7.552 1.00 98.31 225 ILE A CA 1
ATOM 1821 C C . ILE A 1 225 ? 0.558 -6.706 8.033 1.00 98.31 225 ILE A C 1
ATOM 1823 O O . ILE A 1 225 ? -0.390 -6.253 8.676 1.00 98.31 225 ILE A O 1
ATOM 1827 N N . GLU A 1 226 ? 0.684 -8.011 7.789 1.00 97.81 226 GLU A N 1
ATOM 1828 C CA . GLU A 1 226 ? -0.259 -9.018 8.291 1.00 97.81 226 GLU A CA 1
ATOM 1829 C C . GLU A 1 226 ? -0.298 -9.088 9.813 1.00 97.81 226 GLU A C 1
ATOM 1831 O O . GLU A 1 226 ? -1.378 -9.112 10.400 1.00 97.81 226 GLU A O 1
ATOM 1836 N N . ALA A 1 227 ? 0.868 -9.067 10.462 1.00 97.94 227 ALA A N 1
ATOM 1837 C CA . ALA A 1 227 ? 0.977 -9.115 11.914 1.00 97.94 227 ALA A CA 1
ATOM 1838 C C . ALA A 1 227 ? 0.323 -7.903 12.598 1.00 97.94 227 ALA A C 1
ATOM 1840 O O . ALA A 1 227 ? -0.167 -8.031 13.719 1.00 97.94 227 ALA A O 1
ATOM 1841 N N . MET A 1 228 ? 0.260 -6.743 11.932 1.00 98.00 228 MET A N 1
ATOM 1842 C CA . MET A 1 228 ? -0.481 -5.579 12.440 1.00 98.00 228 MET A CA 1
ATOM 1843 C C . MET A 1 228 ? -2.006 -5.741 12.345 1.00 98.00 228 MET A C 1
ATOM 1845 O O . MET A 1 228 ? -2.743 -4.976 12.967 1.00 98.00 228 MET A O 1
ATOM 1849 N N . GLY A 1 229 ? -2.486 -6.745 11.606 1.00 97.00 229 GLY A N 1
ATOM 1850 C CA . GLY A 1 229 ? -3.899 -7.087 11.493 1.00 97.00 229 GLY A CA 1
ATOM 1851 C C . GLY A 1 229 ? -4.603 -6.439 10.306 1.00 97.00 229 GLY A C 1
ATOM 1852 O O . GLY A 1 229 ? -5.755 -6.033 10.455 1.00 97.00 229 GLY A O 1
ATOM 1853 N N . VAL A 1 230 ? -3.940 -6.316 9.151 1.00 98.19 230 VAL A N 1
ATOM 1854 C CA . VAL A 1 230 ? -4.606 -5.924 7.897 1.00 98.19 230 VAL A CA 1
ATOM 1855 C C . VAL A 1 230 ? -5.560 -7.029 7.417 1.00 98.19 230 VAL A C 1
ATOM 1857 O O . VAL A 1 230 ? -5.269 -8.209 7.590 1.00 98.19 230 VAL A O 1
ATOM 1860 N N . ASP A 1 231 ? -6.675 -6.664 6.780 1.00 98.31 231 ASP A N 1
ATOM 1861 C CA . ASP A 1 231 ? -7.629 -7.625 6.199 1.00 98.31 231 ASP A CA 1
ATOM 1862 C C . ASP A 1 231 ? -7.507 -7.746 4.672 1.00 98.31 231 ASP A C 1
ATOM 1864 O O . ASP A 1 231 ? -7.969 -8.722 4.087 1.00 98.31 231 ASP A O 1
ATOM 1868 N N . ARG A 1 232 ? -6.947 -6.737 3.996 1.00 98.44 232 ARG A N 1
ATOM 1869 C CA . ARG A 1 232 ? -6.756 -6.712 2.536 1.00 98.44 232 ARG A CA 1
ATOM 1870 C C . ARG A 1 232 ? -5.657 -5.733 2.149 1.00 98.44 232 ARG A C 1
ATOM 1872 O O . ARG A 1 232 ? -5.540 -4.669 2.759 1.00 98.44 232 ARG A O 1
ATOM 1879 N N . VAL A 1 233 ? -4.915 -6.048 1.093 1.00 98.44 233 VAL A N 1
ATOM 1880 C CA . VAL A 1 233 ? -3.941 -5.127 0.496 1.00 98.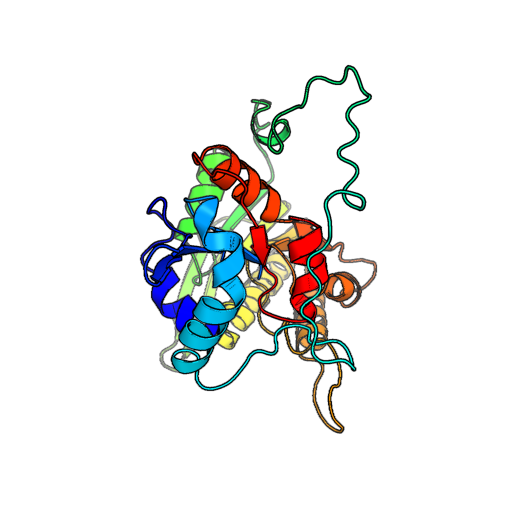44 233 VAL A CA 1
ATOM 1881 C C . VAL A 1 233 ? -4.330 -4.823 -0.943 1.00 98.44 233 VAL A C 1
ATOM 1883 O O . VAL A 1 233 ? -4.667 -5.721 -1.703 1.00 98.44 233 VAL A O 1
ATOM 1886 N N . VAL A 1 234 ? -4.263 -3.553 -1.327 1.00 98.06 234 VAL A N 1
ATOM 1887 C CA . VAL A 1 234 ? -4.381 -3.119 -2.722 1.00 98.06 234 VAL A CA 1
ATOM 1888 C C . VAL A 1 234 ? -3.050 -2.508 -3.124 1.00 98.06 234 VAL A C 1
ATOM 1890 O O . VAL A 1 234 ? -2.579 -1.581 -2.468 1.00 98.06 234 VAL A O 1
ATOM 1893 N N . ALA A 1 235 ? -2.437 -3.011 -4.186 1.00 95.62 235 ALA A N 1
ATOM 1894 C CA . ALA A 1 235 ? -1.179 -2.507 -4.721 1.00 95.62 235 ALA A CA 1
ATOM 1895 C C . ALA A 1 235 ? -1.322 -2.165 -6.206 1.00 95.62 235 ALA A C 1
ATOM 1897 O O . ALA A 1 235 ? -2.277 -2.585 -6.856 1.00 95.62 235 ALA A O 1
ATOM 1898 N N . ILE A 1 236 ? -0.378 -1.391 -6.741 1.00 92.38 236 ILE A N 1
ATOM 1899 C CA . ILE A 1 236 ? -0.328 -1.063 -8.169 1.00 92.38 236 ILE A CA 1
ATOM 1900 C C . ILE A 1 236 ? 1.004 -1.552 -8.727 1.00 92.38 236 ILE A C 1
ATOM 1902 O O . ILE A 1 236 ? 2.055 -1.211 -8.183 1.00 92.38 236 ILE A O 1
ATOM 1906 N N . ASP A 1 237 ? 0.945 -2.335 -9.806 1.00 89.75 237 ASP A N 1
ATOM 1907 C CA . ASP A 1 237 ? 2.095 -2.873 -10.537 1.00 89.75 237 ASP A CA 1
ATOM 1908 C C . ASP A 1 237 ? 3.210 -3.388 -9.609 1.00 89.75 237 ASP A C 1
ATOM 1910 O O . ASP A 1 237 ? 4.352 -2.911 -9.638 1.00 89.75 237 ASP A O 1
ATOM 1914 N N . LEU A 1 238 ? 2.887 -4.381 -8.772 1.00 92.69 238 LEU A N 1
ATOM 1915 C CA . LEU A 1 238 ? 3.893 -5.080 -7.972 1.00 92.69 238 LEU A CA 1
ATOM 1916 C C . LEU A 1 238 ? 5.078 -5.498 -8.852 1.00 92.69 238 LEU A C 1
ATOM 1918 O O . LEU A 1 238 ? 4.907 -5.965 -9.979 1.00 92.69 238 LEU A O 1
ATOM 1922 N N . HIS A 1 239 ? 6.298 -5.361 -8.316 1.00 90.56 239 HIS A N 1
ATOM 1923 C CA . HIS A 1 239 ? 7.526 -5.688 -9.056 1.00 90.56 239 HIS A CA 1
ATOM 1924 C C . HIS A 1 239 ? 7.504 -7.109 -9.635 1.00 90.56 239 HIS A C 1
ATOM 1926 O O . HIS A 1 239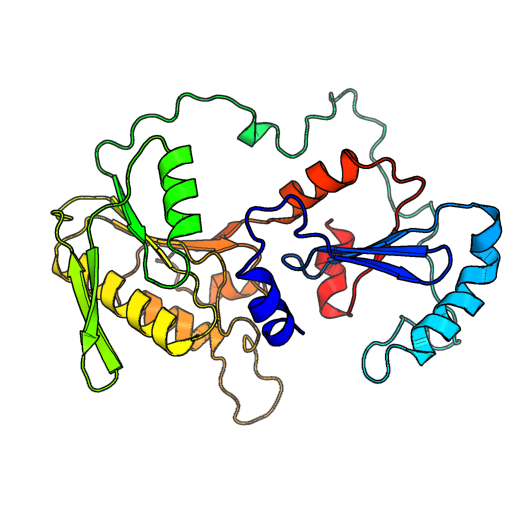 ? 8.057 -7.357 -10.704 1.00 90.56 239 HIS A O 1
ATOM 1932 N N . SER A 1 240 ? 6.851 -8.009 -8.907 1.00 90.31 240 SER A N 1
ATOM 1933 C CA . SER A 1 240 ? 6.711 -9.423 -9.186 1.00 90.31 240 SER A CA 1
ATOM 1934 C C . SER A 1 240 ? 5.311 -9.840 -8.740 1.00 90.31 240 SER A C 1
ATOM 1936 O O . SER A 1 240 ? 4.917 -9.574 -7.602 1.00 90.31 240 SER A O 1
ATOM 1938 N N . GLY A 1 241 ? 4.534 -10.460 -9.632 1.00 88.94 241 GLY A N 1
ATOM 1939 C CA . GLY A 1 241 ? 3.155 -10.873 -9.333 1.00 88.94 241 GLY A CA 1
ATOM 1940 C C . GLY A 1 241 ? 3.080 -11.904 -8.202 1.00 88.94 241 GLY A C 1
ATOM 1941 O O . GLY A 1 241 ? 2.075 -11.976 -7.497 1.00 88.94 241 GLY A O 1
ATOM 1942 N N . GLN A 1 242 ? 4.172 -12.640 -7.984 1.00 92.81 242 GLN A N 1
ATOM 1943 C CA . GLN A 1 242 ? 4.351 -13.624 -6.922 1.00 92.81 242 GLN A CA 1
ATOM 1944 C C . GLN A 1 242 ? 4.327 -13.008 -5.517 1.00 92.81 242 GLN A C 1
ATOM 1946 O O . GLN A 1 242 ? 4.033 -13.725 -4.567 1.00 92.81 242 GLN A O 1
ATOM 1951 N N . ILE A 1 243 ? 4.569 -11.696 -5.372 1.00 96.12 243 ILE A N 1
ATOM 1952 C CA . ILE A 1 243 ? 4.500 -11.001 -4.072 1.00 96.12 243 ILE A CA 1
ATOM 1953 C C . ILE A 1 243 ? 3.111 -11.147 -3.432 1.00 96.12 243 ILE A C 1
ATOM 1955 O O . ILE A 1 243 ? 3.007 -11.182 -2.210 1.00 96.12 243 ILE A O 1
ATOM 1959 N N . GLN A 1 244 ? 2.052 -11.316 -4.231 1.00 96.56 244 GLN A N 1
ATOM 1960 C CA . GLN A 1 244 ? 0.709 -11.618 -3.721 1.00 96.56 244 GLN A CA 1
ATOM 1961 C C . GLN A 1 244 ? 0.692 -12.886 -2.850 1.00 96.56 244 GLN A C 1
ATOM 1963 O O . GLN A 1 244 ? -0.021 -12.930 -1.858 1.00 96.56 244 GLN A O 1
ATOM 1968 N N . GLY A 1 245 ? 1.521 -13.883 -3.176 1.00 96.81 245 GLY A N 1
ATOM 1969 C CA . GLY A 1 245 ? 1.655 -15.122 -2.408 1.00 96.81 245 GLY A CA 1
ATOM 1970 C C . GLY A 1 245 ? 2.532 -15.010 -1.157 1.00 96.81 245 GLY A C 1
ATOM 1971 O O . GLY A 1 245 ? 2.692 -16.001 -0.450 1.00 96.81 245 GLY A O 1
ATOM 1972 N N . PHE A 1 246 ? 3.130 -13.845 -0.876 1.00 97.81 246 PHE A N 1
ATOM 1973 C CA . PHE A 1 246 ? 3.809 -13.606 0.405 1.00 97.81 246 PHE A CA 1
ATOM 1974 C C . PHE A 1 246 ? 2.836 -13.273 1.528 1.00 97.81 246 PHE A C 1
ATOM 1976 O O . PHE A 1 246 ? 3.186 -13.450 2.694 1.00 97.81 246 PHE A O 1
ATOM 1983 N N . PHE A 1 247 ? 1.640 -12.813 1.172 1.00 97.88 247 PHE A N 1
ATOM 1984 C CA . PHE A 1 247 ? 0.529 -12.686 2.094 1.00 97.88 247 PHE A CA 1
ATOM 1985 C C . PHE A 1 247 ? -0.134 -14.056 2.260 1.00 97.88 247 PHE A C 1
ATOM 1987 O O . PHE A 1 247 ? -0.285 -14.827 1.309 1.00 97.88 247 PHE A O 1
ATOM 1994 N N . GLY A 1 248 ? -0.483 -14.385 3.494 1.00 94.00 248 GLY A N 1
ATOM 1995 C CA . GLY A 1 248 ? -1.223 -15.573 3.852 1.00 94.00 248 GLY A CA 1
ATOM 1996 C C . GLY A 1 248 ? -2.636 -15.590 3.257 1.00 94.00 248 GLY A C 1
ATOM 1997 O O . GLY A 1 248 ? -3.187 -14.572 2.838 1.00 94.00 248 GLY A O 1
ATOM 1998 N N . PRO A 1 249 ? -3.298 -16.757 3.291 1.00 92.44 249 PRO A N 1
ATOM 1999 C CA . PRO A 1 249 ? -4.565 -16.988 2.590 1.00 92.44 249 PRO A CA 1
ATOM 2000 C C . PRO A 1 249 ? -5.741 -16.142 3.106 1.00 92.44 249 PRO A C 1
ATOM 2002 O O . PRO A 1 249 ? -6.788 -16.090 2.468 1.00 92.44 249 PRO A O 1
ATOM 2005 N N . ARG A 1 250 ? -5.594 -15.499 4.272 1.00 92.69 250 ARG A N 1
ATOM 2006 C CA . ARG A 1 250 ? -6.625 -14.645 4.884 1.00 92.69 250 ARG A CA 1
ATOM 2007 C C . ARG A 1 250 ? -6.544 -13.186 4.442 1.00 92.69 250 ARG A C 1
ATOM 2009 O O . ARG A 1 250 ? -7.507 -12.460 4.660 1.00 92.69 250 ARG A O 1
ATOM 2016 N N . VAL A 1 251 ? -5.434 -12.771 3.834 1.00 97.81 251 VAL A N 1
ATOM 2017 C CA . VAL A 1 251 ? -5.214 -11.395 3.388 1.00 97.81 251 VAL A CA 1
ATOM 2018 C C . VAL A 1 251 ? -5.158 -11.386 1.861 1.00 97.81 251 VAL A C 1
ATOM 2020 O O . VAL A 1 251 ? -4.087 -11.543 1.277 1.00 97.81 251 VAL A O 1
ATOM 2023 N N . PRO A 1 252 ? -6.306 -11.234 1.176 1.00 97.38 252 PRO A N 1
ATOM 2024 C CA . PRO A 1 252 ? -6.314 -11.074 -0.269 1.00 97.38 252 PRO A CA 1
ATOM 2025 C C . PRO A 1 252 ? -5.524 -9.828 -0.677 1.00 97.38 252 PRO A C 1
ATOM 2027 O O . PRO A 1 252 ? -5.616 -8.773 -0.037 1.00 97.38 252 PRO A O 1
ATOM 2030 N N . VAL A 1 253 ? -4.784 -9.960 -1.776 1.00 97.88 253 VAL A N 1
ATOM 2031 C CA . VAL A 1 253 ? -4.016 -8.874 -2.379 1.00 97.88 253 VAL A CA 1
ATOM 2032 C C . VAL A 1 253 ? -4.560 -8.599 -3.769 1.00 97.88 253 VAL A C 1
ATOM 2034 O O . VAL A 1 253 ? -4.511 -9.465 -4.636 1.00 97.88 253 VAL A O 1
ATOM 2037 N N . ASP A 1 254 ? -5.042 -7.382 -3.986 1.00 96.62 254 ASP A N 1
ATOM 2038 C CA . ASP A 1 254 ? -5.460 -6.916 -5.301 1.00 96.62 254 ASP A CA 1
ATOM 2039 C C . ASP A 1 254 ? -4.297 -6.138 -5.931 1.00 96.62 254 ASP A C 1
ATOM 2041 O O . ASP A 1 254 ? -3.981 -5.023 -5.512 1.00 96.62 254 ASP A O 1
ATOM 2045 N N . ASN A 1 255 ? -3.632 -6.725 -6.929 1.00 93.56 255 ASN A N 1
ATOM 2046 C CA . ASN A 1 255 ? -2.602 -6.039 -7.710 1.00 93.56 255 ASN A CA 1
ATOM 2047 C C . ASN A 1 255 ? -3.216 -5.416 -8.971 1.00 93.56 255 ASN A C 1
ATOM 2049 O O . ASN A 1 255 ? -3.517 -6.118 -9.936 1.00 93.56 255 ASN A O 1
ATOM 2053 N N . LEU A 1 256 ? -3.396 -4.098 -8.956 1.00 90.44 256 LEU A N 1
ATOM 2054 C CA . LEU A 1 256 ? -3.944 -3.333 -10.071 1.00 90.44 256 LEU A CA 1
ATOM 2055 C C . LEU A 1 256 ? -2.857 -3.024 -11.104 1.00 90.44 256 LEU A C 1
ATOM 2057 O O . LEU A 1 256 ? -1.723 -2.710 -10.749 1.00 90.44 256 LEU A O 1
ATOM 2061 N N . GLU A 1 257 ? -3.212 -3.062 -12.387 1.00 84.50 257 GLU A N 1
ATOM 2062 C CA . GLU A 1 257 ? -2.264 -2.844 -13.483 1.00 84.50 257 GLU A CA 1
ATOM 2063 C C . GLU A 1 257 ? -2.386 -1.428 -14.051 1.00 84.50 257 GLU A C 1
ATOM 2065 O O . GLU A 1 257 ? -3.450 -1.043 -14.542 1.00 84.50 257 GLU A O 1
ATOM 2070 N N . ALA A 1 258 ? -1.300 -0.646 -14.047 1.00 83.12 258 ALA A N 1
ATOM 2071 C CA . ALA A 1 258 ? -1.345 0.731 -14.552 1.00 83.12 258 ALA A CA 1
ATOM 2072 C C . ALA A 1 258 ? -1.158 0.827 -16.076 1.00 83.12 258 ALA A C 1
ATOM 2074 O O . ALA A 1 258 ? -1.317 1.905 -16.654 1.00 83.12 258 ALA A O 1
ATOM 2075 N N . GLN A 1 259 ? -0.836 -0.285 -16.746 1.00 81.25 259 GLN A N 1
ATOM 2076 C CA . GLN A 1 259 ? -0.587 -0.318 -18.192 1.00 81.25 259 GLN A CA 1
ATOM 2077 C C . GLN A 1 259 ? -1.766 0.222 -19.016 1.00 81.25 259 GLN A C 1
ATOM 2079 O O . GLN A 1 259 ? -1.536 0.897 -20.013 1.00 81.25 259 GLN A O 1
ATOM 2084 N N . LEU A 1 260 ? -3.011 0.014 -18.565 1.00 78.00 260 LEU A N 1
ATOM 2085 C CA . LEU A 1 260 ? -4.220 0.470 -19.264 1.00 78.00 260 LEU A CA 1
ATOM 2086 C C . LEU A 1 260 ? -4.311 2.001 -19.339 1.00 78.00 260 LEU A C 1
ATOM 2088 O O . LEU A 1 260 ? -4.736 2.543 -20.354 1.00 78.00 260 LEU A O 1
ATOM 2092 N N . ILE A 1 261 ? -3.854 2.696 -18.292 1.00 79.69 261 ILE A N 1
ATOM 2093 C CA . ILE A 1 261 ? -3.788 4.165 -18.260 1.00 79.69 261 ILE A CA 1
ATOM 2094 C C . ILE A 1 261 ? -2.740 4.660 -19.261 1.00 79.69 261 ILE A C 1
ATOM 2096 O O . ILE A 1 261 ? -2.938 5.653 -19.958 1.00 79.69 261 ILE A O 1
ATOM 2100 N N . GLY A 1 262 ? -1.611 3.951 -19.347 1.00 77.12 262 GLY A N 1
ATOM 2101 C CA . GLY A 1 262 ? -0.600 4.227 -20.360 1.00 77.12 262 GLY A CA 1
ATOM 2102 C C . GLY A 1 262 ? -1.148 4.007 -21.770 1.00 77.12 262 GLY A C 1
ATOM 2103 O O . GLY A 1 262 ? -0.989 4.878 -22.617 1.00 77.12 262 GLY A O 1
ATOM 2104 N N . LEU A 1 263 ? -1.831 2.889 -22.017 1.00 79.94 263 LEU A N 1
ATOM 2105 C CA . LEU A 1 263 ? -2.386 2.558 -23.328 1.00 79.94 263 LEU A CA 1
ATOM 2106 C C . LEU A 1 263 ? -3.335 3.648 -23.846 1.00 79.94 263 LEU A C 1
ATOM 2108 O O . LEU A 1 263 ? -3.157 4.102 -24.974 1.00 7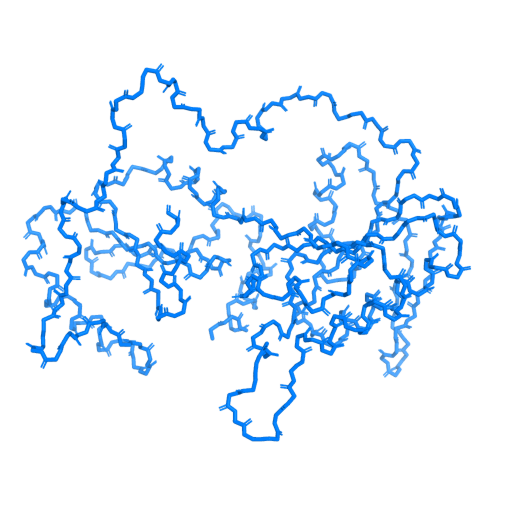9.94 263 LEU A O 1
ATOM 2112 N N . ASP A 1 264 ? -4.269 4.125 -23.019 1.00 75.94 264 ASP A N 1
ATOM 2113 C CA . ASP A 1 264 ? -5.138 5.264 -23.352 1.00 75.94 264 ASP A CA 1
ATOM 2114 C C . ASP A 1 264 ? -4.322 6.518 -23.735 1.00 75.94 264 ASP A C 1
ATOM 2116 O O . ASP A 1 264 ? -4.503 7.108 -24.804 1.00 75.94 264 ASP A O 1
ATOM 2120 N N . TYR A 1 265 ? -3.320 6.879 -22.925 1.00 79.19 265 TYR A N 1
ATOM 2121 C CA . TYR A 1 265 ? -2.460 8.026 -23.222 1.00 79.19 265 TYR A CA 1
ATOM 2122 C C . TYR A 1 265 ? -1.730 7.898 -24.567 1.00 79.19 265 TYR A C 1
ATOM 2124 O O . TYR A 1 265 ? -1.688 8.865 -25.328 1.00 79.19 265 TYR A O 1
ATOM 2132 N N . PHE A 1 266 ? -1.122 6.741 -24.851 1.00 78.94 266 PHE A N 1
ATOM 2133 C CA . PHE A 1 266 ? -0.321 6.535 -26.063 1.00 78.94 266 PHE A CA 1
ATOM 2134 C C . PHE A 1 266 ? -1.173 6.337 -27.317 1.00 78.94 266 PHE A C 1
ATOM 2136 O O . PHE A 1 266 ? -0.748 6.767 -28.385 1.00 78.94 266 PHE A O 1
ATOM 2143 N N . THR A 1 267 ? -2.370 5.761 -27.192 1.00 77.50 267 THR A N 1
ATOM 2144 C CA . THR A 1 267 ? -3.324 5.620 -28.308 1.00 77.50 267 THR A CA 1
ATOM 2145 C C . THR A 1 267 ? -3.825 6.984 -28.777 1.00 77.50 267 THR A C 1
ATOM 2147 O O . THR A 1 267 ? -3.994 7.211 -29.969 1.00 77.50 267 THR A O 1
ATOM 2150 N N . ASN A 1 268 ? -3.966 7.936 -27.851 1.00 77.75 268 ASN A N 1
ATOM 2151 C CA . ASN A 1 268 ? -4.329 9.319 -28.162 1.00 77.75 268 ASN A CA 1
ATOM 2152 C C . ASN A 1 268 ? -3.153 10.173 -28.682 1.00 77.75 268 ASN A C 1
ATOM 2154 O O . ASN A 1 268 ? -3.296 11.384 -28.882 1.00 77.75 268 ASN A O 1
ATOM 2158 N N . LYS A 1 269 ? -1.966 9.586 -28.885 1.00 78.62 269 LYS A N 1
ATOM 2159 C CA . LYS A 1 269 ? -0.835 10.253 -29.539 1.00 78.62 269 LYS A CA 1
ATOM 2160 C C . LYS A 1 269 ? -0.772 9.841 -31.005 1.00 78.62 269 LYS A C 1
ATOM 2162 O O . LYS A 1 269 ? -0.874 8.667 -31.330 1.00 78.62 269 LYS A O 1
ATOM 2167 N N . ASP A 1 270 ? -0.495 10.811 -31.873 1.00 82.88 270 ASP A N 1
ATOM 2168 C CA . ASP A 1 270 ? -0.225 10.581 -33.296 1.00 82.88 270 ASP A CA 1
ATOM 2169 C C . ASP A 1 270 ? 1.159 9.924 -33.485 1.00 82.88 270 ASP A C 1
ATOM 2171 O O . ASP A 1 270 ? 2.175 10.583 -33.734 1.00 82.88 270 ASP A O 1
ATOM 2175 N N . LEU A 1 271 ? 1.218 8.615 -33.224 1.00 78.56 271 LEU A N 1
ATOM 2176 C CA . LEU A 1 271 ? 2.412 7.778 -33.314 1.00 78.56 271 LEU A CA 1
ATOM 2177 C C . LEU A 1 271 ? 2.307 6.883 -34.544 1.00 78.56 271 LEU A C 1
ATOM 2179 O O . LEU A 1 271 ? 1.403 6.061 -34.655 1.00 78.56 271 LEU A O 1
ATOM 2183 N N . TYR A 1 272 ? 3.277 6.975 -35.447 1.00 77.31 272 TYR A N 1
ATOM 2184 C CA . TYR A 1 272 ? 3.249 6.226 -36.700 1.00 77.31 272 TYR A CA 1
ATOM 2185 C C . TYR A 1 272 ? 4.170 4.993 -36.655 1.00 77.31 272 TYR A C 1
ATOM 2187 O O . TYR A 1 272 ? 5.367 5.100 -36.873 1.00 77.31 272 TYR A O 1
ATOM 2195 N N . LYS A 1 273 ? 3.635 3.790 -36.408 1.00 76.44 273 LYS A N 1
ATOM 2196 C CA . LYS A 1 273 ? 4.408 2.536 -36.191 1.00 76.44 273 LYS A CA 1
ATOM 2197 C C . LYS A 1 273 ? 5.255 2.553 -34.892 1.00 76.44 273 LYS A C 1
ATOM 2199 O O . LYS A 1 273 ? 6.481 2.401 -34.963 1.00 76.44 273 LYS A O 1
ATOM 2204 N N . PRO A 1 274 ? 4.642 2.766 -33.706 1.00 81.19 274 PRO A N 1
ATOM 2205 C CA . PRO A 1 274 ? 5.340 2.724 -32.416 1.00 81.19 274 PRO A CA 1
ATOM 2206 C C . PRO A 1 274 ? 5.934 1.341 -32.120 1.00 81.19 274 PRO A C 1
ATOM 2208 O O . PRO A 1 274 ? 5.376 0.320 -32.513 1.00 81.19 274 PRO A O 1
ATOM 2211 N N . VAL A 1 275 ? 7.065 1.310 -31.406 1.00 84.38 275 VAL A N 1
ATOM 2212 C CA . VAL A 1 275 ? 7.681 0.071 -30.912 1.00 84.38 275 VAL A CA 1
ATOM 2213 C C . VAL A 1 275 ? 7.812 0.146 -29.397 1.00 84.38 275 VAL A C 1
ATOM 2215 O O . VAL A 1 275 ? 8.375 1.096 -28.841 1.00 84.38 275 VAL A O 1
ATOM 2218 N N . ILE A 1 276 ? 7.315 -0.884 -28.723 1.00 81.50 276 ILE A N 1
ATOM 2219 C CA . ILE A 1 276 ? 7.460 -1.039 -27.280 1.00 81.50 276 ILE A CA 1
ATOM 2220 C C . ILE A 1 276 ? 8.776 -1.769 -27.019 1.00 81.50 276 ILE A C 1
ATOM 2222 O O . ILE A 1 276 ? 9.077 -2.802 -27.615 1.00 81.50 276 ILE A O 1
ATOM 2226 N N . VAL A 1 277 ? 9.595 -1.196 -26.148 1.00 83.31 277 VAL A N 1
ATOM 2227 C CA . VAL A 1 277 ? 10.937 -1.670 -25.834 1.00 83.31 277 VAL A CA 1
ATOM 2228 C C . VAL A 1 277 ? 10.996 -2.015 -24.358 1.00 83.31 277 VAL A C 1
ATOM 2230 O O . VAL A 1 277 ? 10.743 -1.191 -23.475 1.00 83.31 277 VAL A O 1
ATOM 2233 N N . SER A 1 278 ? 11.385 -3.249 -24.071 1.00 80.25 278 SER A N 1
ATOM 2234 C CA . SER A 1 278 ? 11.712 -3.603 -22.703 1.00 80.25 278 SER A CA 1
ATOM 2235 C C . SER A 1 278 ? 13.081 -3.031 -22.331 1.00 80.25 278 SER A C 1
ATOM 2237 O O . SER A 1 278 ? 14.040 -3.248 -23.075 1.00 80.25 278 SER A O 1
ATOM 2239 N N . PRO A 1 279 ? 13.206 -2.304 -21.208 1.00 77.75 279 PRO A N 1
ATOM 2240 C CA . PRO A 1 279 ? 14.488 -1.773 -20.784 1.00 77.75 279 PRO A CA 1
ATOM 2241 C C . PRO A 1 279 ? 15.416 -2.863 -20.256 1.00 77.75 279 PRO A C 1
ATOM 2243 O O . PRO A 1 279 ? 16.606 -2.599 -20.197 1.00 77.75 279 PRO A O 1
ATOM 2246 N N . ASP A 1 280 ? 14.898 -4.037 -19.868 1.00 78.25 280 ASP A N 1
ATOM 2247 C CA . ASP A 1 280 ? 15.666 -5.169 -19.355 1.00 78.25 280 ASP A CA 1
ATOM 2248 C C . ASP A 1 280 ? 14.943 -6.513 -19.517 1.00 78.25 280 ASP A C 1
ATOM 2250 O O . ASP A 1 280 ? 13.751 -6.561 -19.799 1.00 78.25 280 ASP A O 1
ATOM 2254 N N . ALA A 1 281 ? 15.661 -7.626 -19.329 1.00 77.25 281 ALA A N 1
ATOM 2255 C CA . ALA A 1 281 ? 15.098 -8.968 -19.495 1.00 77.25 281 ALA A CA 1
ATOM 2256 C C . ALA A 1 281 ? 13.906 -9.258 -18.556 1.00 77.25 281 ALA A C 1
ATOM 2258 O O . ALA A 1 281 ? 12.979 -9.968 -18.944 1.00 77.25 281 ALA A O 1
ATOM 2259 N N . GLY A 1 282 ? 13.892 -8.696 -17.343 1.00 72.19 282 GLY A N 1
ATOM 2260 C CA . GLY A 1 282 ? 12.790 -8.849 -16.388 1.00 72.19 282 GLY A CA 1
ATOM 2261 C C . GLY A 1 282 ? 11.551 -8.027 -16.760 1.00 72.19 282 GLY A C 1
ATOM 2262 O O . GLY A 1 282 ? 10.435 -8.363 -16.368 1.00 72.19 282 GLY A O 1
ATOM 2263 N N . GLY A 1 283 ? 11.715 -6.968 -17.551 1.00 77.25 283 GLY A N 1
ATOM 2264 C CA . GLY A 1 283 ? 10.621 -6.160 -18.079 1.00 77.25 283 GLY A CA 1
ATOM 2265 C C . GLY A 1 283 ? 9.941 -6.741 -19.319 1.00 77.25 283 GLY A C 1
ATOM 2266 O O . GLY A 1 283 ? 8.957 -6.157 -19.771 1.00 77.25 283 GLY A O 1
ATOM 2267 N N . VAL A 1 284 ? 10.452 -7.824 -19.921 1.00 81.31 284 VAL A N 1
ATOM 2268 C CA . VAL A 1 284 ? 9.974 -8.314 -21.232 1.00 81.31 284 VAL A CA 1
ATOM 2269 C C . VAL A 1 284 ? 8.504 -8.709 -21.174 1.00 81.31 284 VAL A C 1
ATOM 2271 O O . VAL A 1 284 ? 7.744 -8.355 -22.068 1.00 81.31 284 VAL A O 1
ATOM 2274 N N . TYR A 1 285 ? 8.082 -9.372 -20.096 1.00 81.00 285 TYR A N 1
ATOM 2275 C CA . TYR A 1 285 ? 6.681 -9.742 -19.901 1.00 81.00 285 TYR A CA 1
ATOM 2276 C C . TYR A 1 285 ? 5.758 -8.514 -19.873 1.00 81.00 285 TYR A C 1
ATOM 2278 O O . TYR A 1 285 ? 4.748 -8.491 -20.568 1.00 81.00 285 TYR A O 1
ATOM 2286 N N . ARG A 1 286 ? 6.141 -7.461 -19.137 1.00 80.94 286 ARG A N 1
ATOM 2287 C CA . ARG A 1 286 ? 5.371 -6.207 -19.055 1.00 80.94 286 ARG A CA 1
ATOM 2288 C C . ARG A 1 286 ? 5.347 -5.460 -20.388 1.00 80.94 286 ARG A C 1
ATOM 2290 O O . ARG A 1 286 ? 4.301 -4.976 -20.786 1.00 80.94 286 ARG A O 1
ATOM 2297 N N . ALA A 1 287 ? 6.474 -5.416 -21.097 1.00 83.06 287 ALA A N 1
ATOM 2298 C CA . ALA A 1 287 ? 6.572 -4.785 -22.412 1.00 83.06 287 ALA A CA 1
ATOM 2299 C C . ALA A 1 287 ? 5.792 -5.534 -23.503 1.00 83.06 287 ALA A C 1
ATOM 2301 O O . ALA A 1 287 ? 5.319 -4.904 -24.433 1.00 83.06 287 ALA A O 1
ATOM 2302 N N . ARG A 1 288 ? 5.677 -6.864 -23.401 1.00 84.00 288 ARG A N 1
ATOM 2303 C CA . ARG A 1 288 ? 4.856 -7.681 -24.305 1.00 84.00 288 ARG A CA 1
ATOM 2304 C C . ARG A 1 288 ? 3.360 -7.546 -24.009 1.00 84.00 288 ARG A C 1
ATOM 2306 O O . ARG A 1 288 ? 2.555 -7.757 -24.906 1.00 84.00 288 ARG A O 1
ATOM 2313 N N . LYS A 1 289 ? 3.009 -7.313 -22.742 1.00 81.81 289 LYS A N 1
ATOM 2314 C CA . LYS A 1 289 ? 1.621 -7.167 -22.294 1.00 81.81 289 LYS A CA 1
ATOM 2315 C C . LYS A 1 289 ? 1.041 -5.784 -22.615 1.00 81.81 289 LYS A C 1
ATOM 2317 O O . LYS A 1 289 ? -0.147 -5.706 -22.910 1.00 81.81 289 LYS A O 1
ATOM 2322 N N . PHE A 1 290 ? 1.864 -4.740 -22.493 1.00 77.31 290 PHE A N 1
ATOM 2323 C CA . PHE A 1 290 ? 1.552 -3.376 -22.930 1.00 77.31 290 PHE A CA 1
ATOM 2324 C C . PHE A 1 290 ? 1.323 -3.333 -24.444 1.00 77.31 290 PHE A C 1
ATOM 2326 O O . PHE A 1 290 ? 0.445 -2.555 -24.871 1.00 77.31 290 PHE A O 1
#

pLDDT: mean 70.94, std 28.5, range [22.36, 98.56]

Secondary structure (DSSP, 8-state):
-HHHHHHHHTTTTTSS--EEEEEETTEEEEEETTTTEEEEEES-GGGTTTHHHHHHHHHHHS-S-------TTS------TTS----TT-------TTHHHH--------TTEEEEE-SS-HHHHHHHHHHTT-PBPPEEEEE-TTS-EEEEE-S--TTSEEEEE----SSHHHHHHHHHHHHHHHHHTT-SEEEEEESS-TTTT-SS-SSTT---HHHHHHHHHHHTT-SEEEEES-SSGGGGGGS-TTS-EEEE-THHHHHHHHHTS--SS-EEE-SSGGGHHHHHH-